Protein AF-A0A249DXI0-F1 (afdb_monomer)

Radius of gyration: 16.69 Å; Cα contacts (8 Å, |Δi|>4): 277; chains: 1; bounding box: 44×36×46 Å

Organism: NCBI:txid672795

Nearest PDB structures (foldseek):
  6yws-assembly1_f  TM=4.175E-01  e=4.173E+00  Neurospora crassa OR74A
  6no4-assembly1_A  TM=2.643E-01  e=2.083E+00  Blastocystis sp. ATCC 50177/Nand II
  3we3-assembly2_B  TM=2.650E-01  e=7.026E+00  Homo sapiens

Foldseek 3Di:
DVVQVVVVVVLCVVVDPDPPLDQDDLPVCVVVVHDAQVSVQSVVQLVQVLVVWHKFKKAQDPSSLGIWIKTDDADPPDDCQQQCPRRPPIWIDGSVLRDTGHSNCVLVVQLVSLVVCCPDPVRDWDWGWDADPVRDID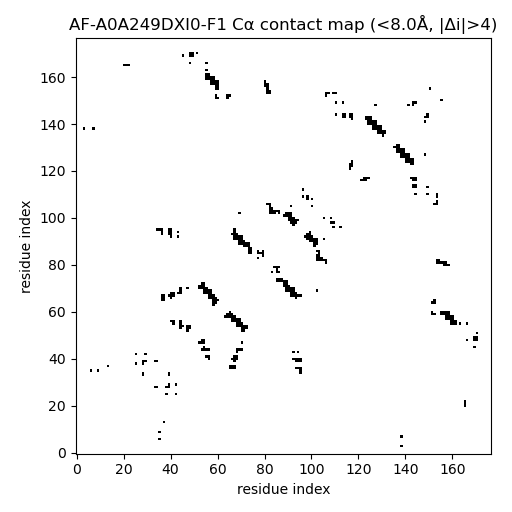TDTHRSNDCVSSCSRNVTGMDTPDDPVSSVVSNPDDPDD

Secondary structure (DSSP, 8-state):
-HHHHHHHHHHHHHH-S---SS----HHHHHHT---HHHHHHHHHHHHHHTT--EEEEEETTTTSEEEEEES---TT---TTT-TT-TT-EEEETTTTEEEEGGGHHHHHHHHHHHHHHSTT---EEEEEE-TTS-EEEEEE-TT-HHHHHHHHHS-EEESS-GGGGTGGG------

Solvent-accessible surface area (backbone atoms only — not comparable to full-atom values): 10136 Å² total; per-residue (Å²): 106,70,72,56,51,52,53,51,52,54,51,49,68,74,64,48,92,75,78,59,100,62,85,82,88,49,64,68,37,60,76,66,75,49,66,54,36,61,53,39,10,47,53,50,18,54,51,39,31,70,70,77,45,53,41,44,40,29,22,23,49,96,83,51,82,46,36,26,15,38,32,49,75,63,50,93,82,51,76,47,44,44,47,24,80,50,32,63,89,24,30,33,42,25,68,67,81,69,47,75,45,50,31,52,49,42,42,62,55,50,51,54,49,24,44,51,40,46,72,38,96,79,60,51,68,39,80,44,80,47,67,47,100,84,72,45,79,44,81,40,85,38,57,41,59,36,61,76,64,40,44,45,58,46,68,22,51,45,45,67,73,63,62,76,70,72,62,52,69,66,61,70,79,82,89,83,127

Sequence (177 aa):
MERQNKACNALDDIRGPNIQGHMVNYSESWEKGVGNCGEMSEIAAQFINKSEGYATQYKVDNKRTHVFTLVGIPPRTAEDHIHFSDYDNCWVVDPWAGIVCEASQYTKRFEEKMNQWSENKKHKMIITVEWTKSNQPYAKWTKPNNSNWLDTVVKGNKVPIYPESYYSESRAKSTWL

pLDDT: mean 78.29, std 20.07, range [29.72, 98.12]

Structure (mmCIF, N/CA/C/O backbone):
data_AF-A0A249DXI0-F1
#
_entry.id   AF-A0A249DXI0-F1
#
loop_
_atom_site.group_PDB
_atom_site.id
_atom_site.type_symbol
_atom_site.label_atom_id
_atom_site.label_alt_id
_atom_site.label_comp_id
_atom_site.label_asym_id
_atom_site.label_entity_id
_atom_site.label_seq_id
_atom_site.pdbx_PDB_ins_code
_atom_site.Cartn_x
_atom_site.Cartn_y
_atom_site.Cartn_z
_atom_site.occupancy
_atom_site.B_iso_or_equiv
_atom_site.auth_seq_id
_atom_site.auth_comp_id
_atom_site.auth_asym_id
_atom_site.auth_atom_id
_atom_site.pdbx_PDB_model_num
ATOM 1 N N . MET A 1 1 ? 0.773 4.714 27.635 1.00 40.34 1 MET A N 1
ATOM 2 C CA . MET A 1 1 ? 1.578 5.939 27.443 1.00 40.34 1 MET A CA 1
ATOM 3 C C . MET A 1 1 ? 2.867 5.674 26.676 1.00 40.34 1 MET A C 1
ATOM 5 O O . MET A 1 1 ? 3.004 6.240 25.609 1.00 40.34 1 MET A O 1
ATOM 9 N N . GLU A 1 2 ? 3.760 4.773 27.102 1.00 33.31 2 GLU A N 1
ATOM 10 C CA . GLU A 1 2 ? 5.056 4.567 26.415 1.00 33.31 2 GLU A CA 1
ATOM 11 C C . GLU A 1 2 ? 4.944 4.143 24.934 1.00 33.31 2 GLU A C 1
ATOM 13 O O . GLU A 1 2 ? 5.567 4.747 24.069 1.00 33.31 2 GLU A O 1
ATOM 18 N N . ARG A 1 3 ? 4.086 3.163 24.612 1.00 30.48 3 ARG A N 1
ATOM 19 C CA . ARG A 1 3 ? 3.840 2.733 23.217 1.00 30.48 3 ARG A CA 1
ATOM 20 C C . ARG A 1 3 ? 3.210 3.825 22.343 1.00 30.48 3 ARG A C 1
ATOM 22 O O . ARG A 1 3 ? 3.461 3.873 21.149 1.00 30.48 3 ARG A O 1
ATOM 29 N N . GLN A 1 4 ? 2.407 4.696 22.950 1.00 35.09 4 GLN A N 1
ATOM 30 C CA . GLN A 1 4 ? 1.738 5.807 22.271 1.00 35.09 4 GLN A CA 1
ATOM 31 C C . GLN A 1 4 ? 2.723 6.949 21.996 1.00 35.09 4 GLN A C 1
ATOM 33 O O . GLN A 1 4 ? 2.742 7.471 20.891 1.00 35.09 4 GLN A O 1
ATOM 38 N N . ASN A 1 5 ? 3.603 7.259 22.951 1.00 38.59 5 ASN A N 1
ATOM 39 C CA . ASN A 1 5 ? 4.667 8.247 22.767 1.00 38.59 5 ASN A CA 1
ATOM 40 C C . ASN A 1 5 ? 5.707 7.774 21.740 1.00 38.59 5 ASN A C 1
ATOM 42 O O . ASN A 1 5 ? 6.122 8.563 20.904 1.00 38.59 5 ASN A O 1
ATOM 46 N N . LYS A 1 6 ? 6.064 6.479 21.727 1.00 39.00 6 LYS A N 1
ATOM 47 C CA . LYS A 1 6 ? 6.922 5.901 20.674 1.00 39.00 6 LYS A CA 1
ATOM 48 C C . LYS A 1 6 ? 6.277 5.992 19.287 1.00 39.00 6 LYS A C 1
ATOM 50 O O . LYS A 1 6 ? 6.958 6.336 18.330 1.00 39.00 6 LYS A O 1
ATOM 55 N N . ALA A 1 7 ? 4.968 5.748 19.184 1.00 32.78 7 ALA A N 1
ATOM 56 C CA . ALA A 1 7 ? 4.238 5.908 17.928 1.00 32.78 7 ALA A CA 1
ATOM 57 C C . ALA A 1 7 ? 4.192 7.373 17.452 1.00 32.78 7 ALA A C 1
ATOM 59 O O . ALA A 1 7 ? 4.373 7.620 16.266 1.00 32.78 7 ALA A O 1
ATOM 60 N N . CYS A 1 8 ? 4.001 8.341 18.357 1.00 37.84 8 CYS A N 1
ATOM 61 C CA . CYS A 1 8 ? 4.042 9.768 18.018 1.00 37.84 8 CYS A CA 1
ATOM 62 C C . CYS A 1 8 ? 5.445 10.232 17.595 1.00 37.84 8 CYS A C 1
ATOM 64 O O . CYS A 1 8 ? 5.569 10.895 16.574 1.00 37.84 8 CYS A O 1
ATOM 66 N N . ASN A 1 9 ? 6.497 9.822 18.309 1.00 38.00 9 ASN A N 1
ATOM 67 C CA . ASN A 1 9 ? 7.870 10.210 17.973 1.00 38.00 9 ASN A CA 1
ATOM 68 C C . ASN A 1 9 ? 8.311 9.637 16.615 1.00 38.00 9 ASN A C 1
ATOM 70 O O . ASN A 1 9 ? 8.880 10.357 15.804 1.00 38.00 9 ASN A O 1
ATOM 74 N N . ALA A 1 10 ? 7.962 8.378 16.317 1.00 38.69 10 ALA A N 1
ATOM 75 C CA . ALA A 1 10 ? 8.220 7.789 15.001 1.00 38.69 10 ALA A CA 1
ATOM 76 C C . ALA A 1 10 ? 7.463 8.521 13.873 1.00 38.69 10 ALA A C 1
ATOM 78 O O . ALA A 1 10 ? 7.965 8.635 12.757 1.00 38.69 10 ALA A O 1
ATOM 79 N N . LEU A 1 11 ? 6.259 9.042 14.147 1.00 38.09 11 LEU A N 1
ATOM 80 C CA . LEU A 1 11 ? 5.507 9.862 13.191 1.00 38.09 11 LEU A CA 1
ATOM 81 C C . LEU A 1 11 ? 6.167 11.224 12.945 1.00 38.09 11 LEU A C 1
ATOM 83 O O . LEU A 1 11 ? 6.126 11.697 11.810 1.00 38.09 11 LEU A O 1
ATOM 87 N N . ASP A 1 12 ? 6.767 11.836 13.964 1.00 40.97 12 ASP A N 1
ATOM 88 C CA . ASP A 1 12 ? 7.483 13.108 13.837 1.00 40.97 12 ASP A CA 1
ATOM 89 C C . ASP A 1 12 ? 8.810 12.938 13.075 1.00 40.97 12 ASP A C 1
ATOM 91 O O . ASP A 1 12 ? 9.098 13.738 12.183 1.00 40.97 12 ASP A O 1
ATOM 95 N N . ASP A 1 13 ? 9.542 11.841 13.300 1.00 40.28 13 ASP A N 1
ATOM 96 C CA . ASP A 1 13 ? 10.758 11.500 12.541 1.00 40.28 13 ASP A CA 1
ATOM 97 C C . ASP A 1 13 ? 10.459 11.228 11.054 1.00 40.28 13 ASP A C 1
ATOM 99 O O . ASP A 1 13 ? 11.193 11.666 10.169 1.00 40.28 13 ASP A O 1
ATOM 103 N N . ILE A 1 14 ? 9.328 10.578 10.746 1.00 42.91 14 ILE A N 1
ATOM 104 C CA . ILE A 1 14 ? 8.867 10.343 9.363 1.00 42.91 14 ILE A CA 1
ATOM 105 C C . ILE A 1 14 ? 8.369 11.642 8.695 1.00 42.91 14 ILE A C 1
ATOM 107 O O . ILE A 1 14 ? 8.364 11.740 7.464 1.00 42.91 14 ILE A O 1
ATOM 111 N N . ARG A 1 15 ? 7.922 12.637 9.469 1.00 42.78 15 ARG A N 1
ATOM 112 C CA . ARG A 1 15 ? 7.365 13.914 8.974 1.00 42.78 15 ARG A CA 1
ATOM 113 C C . ARG A 1 15 ? 8.368 15.068 8.965 1.00 42.78 15 ARG A C 1
ATOM 115 O O . ARG A 1 15 ? 8.027 16.141 8.466 1.00 42.78 15 ARG A O 1
ATOM 122 N N . GLY A 1 16 ? 9.575 14.862 9.487 1.00 39.78 16 GLY A N 1
ATOM 123 C CA . GLY A 1 16 ? 10.617 15.879 9.556 1.00 39.78 16 GLY A CA 1
ATOM 124 C C . GLY A 1 16 ? 11.013 16.431 8.172 1.00 39.78 16 GLY A C 1
ATOM 125 O O . GLY A 1 16 ? 11.095 15.676 7.202 1.00 39.78 16 GLY A O 1
ATOM 126 N N . PRO A 1 17 ? 11.296 17.743 8.053 1.00 35.16 17 PRO A N 1
ATOM 127 C CA . PRO A 1 17 ? 11.612 18.404 6.780 1.00 35.16 17 PRO A CA 1
ATOM 128 C C . PRO A 1 17 ? 12.996 18.054 6.203 1.00 35.16 17 PRO A C 1
ATOM 130 O O . PRO A 1 17 ? 13.316 18.482 5.098 1.00 35.16 17 PRO A O 1
ATOM 133 N N . ASN A 1 18 ? 13.815 17.276 6.917 1.00 39.41 18 ASN A N 1
ATOM 134 C CA . ASN A 1 18 ? 15.168 16.908 6.501 1.00 39.41 18 ASN A CA 1
ATOM 135 C C . ASN A 1 18 ? 15.231 15.457 6.024 1.00 39.41 18 ASN A C 1
ATOM 137 O O . ASN A 1 18 ? 15.805 14.592 6.678 1.00 39.41 18 ASN A O 1
ATOM 141 N N . ILE A 1 19 ? 14.705 15.208 4.828 1.00 44.50 19 ILE A N 1
ATOM 142 C CA . ILE A 1 19 ? 15.174 14.080 4.021 1.00 44.50 19 ILE A CA 1
ATOM 143 C C . ILE A 1 19 ? 16.453 14.563 3.320 1.00 44.50 19 ILE A C 1
ATOM 145 O O . ILE A 1 19 ? 16.449 14.893 2.137 1.00 44.50 19 ILE A O 1
ATOM 149 N N . GLN A 1 20 ? 17.552 14.688 4.069 1.00 37.72 20 GLN A N 1
ATOM 150 C CA . GLN A 1 20 ? 18.873 14.653 3.435 1.00 37.72 20 GLN A CA 1
ATOM 151 C C . GLN A 1 20 ? 19.019 13.265 2.808 1.00 37.72 20 GLN A C 1
ATOM 153 O O . GLN A 1 20 ? 18.547 12.303 3.405 1.00 37.72 20 GLN A O 1
ATOM 158 N N . GLY A 1 21 ? 19.579 13.183 1.596 1.00 45.31 21 GLY A N 1
ATOM 159 C CA . GLY A 1 21 ? 19.597 12.011 0.704 1.00 45.31 21 GLY A CA 1
ATOM 160 C C . GLY A 1 21 ? 20.338 10.774 1.224 1.00 45.31 21 GLY A C 1
ATOM 161 O O . GLY A 1 21 ? 21.180 10.221 0.535 1.00 45.31 21 GLY A O 1
ATOM 162 N N . HIS A 1 22 ? 20.024 10.335 2.434 1.00 52.41 22 HIS A N 1
ATOM 163 C CA . HIS A 1 22 ? 20.528 9.149 3.088 1.00 52.41 22 HIS A CA 1
ATOM 164 C C . HIS A 1 22 ? 19.343 8.242 3.441 1.00 52.41 22 HIS A C 1
ATOM 166 O O . HIS A 1 22 ? 18.255 8.712 3.798 1.00 52.41 22 HIS A O 1
ATOM 172 N N . MET A 1 23 ? 19.551 6.929 3.316 1.00 60.81 23 MET A N 1
ATOM 173 C CA . MET A 1 23 ? 18.578 5.922 3.746 1.00 60.81 23 MET A CA 1
ATOM 174 C C . MET A 1 23 ? 18.269 6.097 5.234 1.00 60.81 23 MET A C 1
ATOM 176 O O . MET A 1 23 ? 19.188 6.179 6.053 1.00 60.81 23 MET A O 1
ATOM 180 N N . VAL A 1 24 ? 16.983 6.152 5.590 1.00 67.38 24 VAL A N 1
ATOM 181 C CA . VAL A 1 24 ? 16.578 6.210 7.000 1.00 67.38 24 VAL A CA 1
ATOM 182 C C . VAL A 1 24 ? 16.973 4.893 7.675 1.00 67.38 24 VAL A C 1
ATOM 184 O O . VAL A 1 24 ? 16.746 3.806 7.138 1.00 67.38 24 VAL A O 1
ATOM 187 N N . ASN A 1 25 ? 17.607 4.987 8.844 1.00 68.62 25 ASN A N 1
ATOM 188 C CA . ASN A 1 25 ? 18.085 3.827 9.588 1.00 68.62 25 ASN A CA 1
ATOM 189 C C . ASN A 1 25 ? 16.946 3.214 10.419 1.00 68.62 25 ASN A C 1
ATOM 191 O O . ASN A 1 25 ? 16.515 3.803 11.407 1.00 68.62 25 ASN A O 1
ATOM 195 N N . TYR A 1 26 ? 16.508 2.011 10.037 1.00 69.25 26 TYR A N 1
ATOM 196 C CA . TYR A 1 26 ? 15.474 1.234 10.732 1.00 69.25 26 TYR A CA 1
ATOM 197 C C . TYR A 1 26 ? 16.008 -0.068 11.358 1.00 69.25 26 TYR A C 1
ATOM 199 O O . TYR A 1 26 ? 15.248 -1.0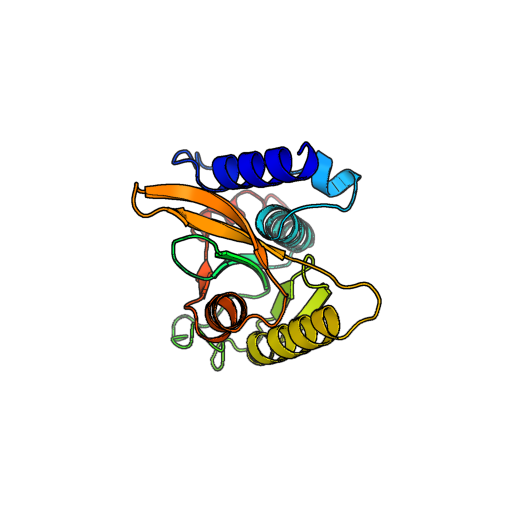21 11.538 1.00 69.25 26 TYR A O 1
ATOM 207 N N . SER A 1 27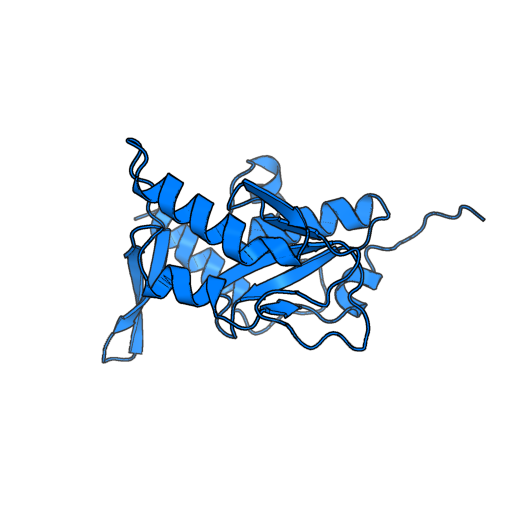 ? 17.303 -0.139 11.692 1.00 67.25 27 SER A N 1
ATOM 208 C CA . SER A 1 27 ? 17.948 -1.367 12.190 1.00 67.25 27 SER A CA 1
ATOM 209 C C . SER A 1 27 ? 17.259 -1.968 13.418 1.00 67.25 27 SER A C 1
ATOM 211 O O . SER A 1 27 ? 17.095 -3.180 13.487 1.00 67.25 27 SER A O 1
ATOM 213 N N . GLU A 1 28 ? 16.774 -1.148 14.354 1.00 66.88 28 GLU A N 1
ATOM 214 C CA . GLU A 1 28 ? 16.067 -1.651 15.540 1.00 66.88 28 GLU A CA 1
ATOM 215 C C . GLU A 1 28 ? 14.725 -2.317 15.179 1.00 66.88 28 GLU A C 1
ATOM 217 O O . GLU A 1 28 ? 14.416 -3.411 15.660 1.00 66.88 28 GLU A O 1
ATOM 222 N N . SER A 1 29 ? 13.933 -1.676 14.315 1.00 71.31 29 SER A N 1
ATOM 223 C CA . SER A 1 29 ? 12.649 -2.203 13.834 1.00 71.31 29 SER A CA 1
ATOM 224 C C . SER A 1 29 ? 12.845 -3.479 13.013 1.00 71.31 29 SER A C 1
ATOM 226 O O . SER A 1 29 ? 12.079 -4.437 13.149 1.00 71.31 29 SER A O 1
ATOM 228 N N . TRP A 1 30 ? 13.921 -3.525 12.221 1.00 62.78 30 TRP A N 1
ATOM 229 C CA . TRP A 1 30 ? 14.364 -4.708 11.486 1.00 62.78 30 TRP A CA 1
ATOM 230 C C . TRP A 1 30 ? 14.705 -5.868 12.428 1.00 62.78 30 TRP A C 1
ATOM 232 O O . TRP A 1 30 ? 14.129 -6.947 12.306 1.00 62.78 30 TRP A O 1
ATOM 242 N N . GLU A 1 31 ? 15.594 -5.647 13.399 1.00 63.41 31 GLU A N 1
ATOM 243 C CA . GLU A 1 31 ? 16.044 -6.674 14.348 1.00 63.41 31 GLU A CA 1
ATOM 244 C C . GLU A 1 31 ? 14.893 -7.257 15.172 1.00 63.41 31 GLU A C 1
ATOM 246 O O . GLU A 1 31 ? 14.879 -8.448 15.482 1.00 63.41 31 GLU A O 1
ATOM 251 N N . LYS A 1 32 ? 13.909 -6.425 15.524 1.00 65.44 32 LYS A N 1
ATOM 252 C CA . LYS A 1 32 ? 12.783 -6.822 16.376 1.00 65.44 32 LYS A CA 1
ATOM 253 C C . LYS A 1 32 ? 11.562 -7.310 15.597 1.00 65.44 32 LYS A C 1
ATOM 255 O O . LYS A 1 32 ? 10.623 -7.806 16.220 1.00 65.44 32 LYS A O 1
ATOM 260 N N . GLY A 1 33 ? 11.539 -7.153 14.273 1.00 60.09 33 GLY A N 1
ATOM 261 C CA . GLY A 1 33 ? 10.388 -7.496 13.433 1.00 60.09 33 GLY A CA 1
ATOM 262 C C . GLY A 1 33 ? 9.114 -6.716 13.785 1.00 60.09 33 GLY A C 1
ATOM 263 O O . GLY A 1 33 ? 8.008 -7.228 13.612 1.00 60.09 33 GLY A O 1
ATOM 264 N N . VAL A 1 34 ? 9.252 -5.501 14.322 1.00 64.31 34 VAL A N 1
ATOM 265 C CA . VAL A 1 34 ? 8.133 -4.629 14.712 1.00 64.31 34 VAL A CA 1
ATOM 266 C C . VAL A 1 34 ? 8.367 -3.224 14.185 1.00 64.31 34 VAL A C 1
ATOM 268 O O . VAL A 1 34 ? 9.486 -2.731 14.224 1.00 64.31 34 VAL A O 1
ATOM 271 N N . GLY A 1 35 ? 7.307 -2.565 13.729 1.00 71.12 35 GLY A N 1
ATOM 272 C CA . GLY A 1 35 ? 7.380 -1.180 13.285 1.00 71.12 35 GLY A CA 1
ATOM 273 C C . GLY A 1 35 ? 6.030 -0.646 12.823 1.00 71.12 35 GLY A C 1
ATOM 274 O O . GLY A 1 35 ? 5.060 -1.392 12.660 1.00 71.12 35 GLY A O 1
ATOM 275 N N . ASN A 1 36 ? 5.966 0.662 12.621 1.00 84.06 36 ASN A N 1
ATOM 276 C CA . ASN A 1 36 ? 4.863 1.321 11.933 1.00 84.06 36 ASN A CA 1
ATOM 277 C C . ASN A 1 36 ? 4.953 1.083 10.416 1.00 84.06 36 ASN A C 1
ATOM 279 O O . ASN A 1 36 ? 5.980 0.648 9.894 1.00 84.06 36 ASN A O 1
ATOM 283 N N . CYS A 1 37 ? 3.878 1.402 9.692 1.00 87.94 37 CYS A N 1
ATOM 284 C CA . CYS A 1 37 ? 3.785 1.187 8.245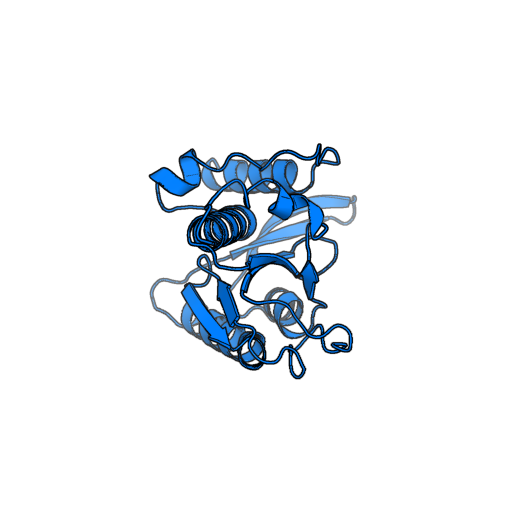 1.00 87.94 37 CYS A CA 1
ATOM 285 C C . CYS A 1 37 ? 4.945 1.818 7.452 1.00 87.94 37 CYS A C 1
ATOM 287 O O . CYS A 1 37 ? 5.479 1.180 6.548 1.00 87.94 37 CYS A O 1
ATOM 289 N N . GLY A 1 38 ? 5.404 3.017 7.833 1.00 86.31 38 GLY A N 1
ATOM 290 C CA . GLY A 1 38 ? 6.569 3.663 7.216 1.00 86.31 38 GLY A CA 1
ATOM 291 C C . GLY A 1 38 ? 7.869 2.874 7.402 1.00 86.31 38 GLY A C 1
ATOM 292 O O . GLY A 1 38 ? 8.583 2.616 6.443 1.00 86.31 38 GLY A O 1
ATOM 293 N N . GLU A 1 39 ? 8.154 2.412 8.615 1.00 84.38 39 GLU A N 1
ATOM 294 C CA . GLU A 1 39 ? 9.399 1.691 8.911 1.00 84.38 39 GLU A CA 1
ATOM 295 C C . GLU A 1 39 ? 9.428 0.341 8.187 1.00 84.38 39 GLU A C 1
ATOM 297 O O . GLU A 1 39 ? 10.395 0.003 7.509 1.00 84.38 39 GLU A O 1
ATOM 302 N N . MET A 1 40 ? 8.326 -0.411 8.275 1.00 86.25 40 MET A N 1
ATOM 303 C CA . MET A 1 40 ? 8.226 -1.744 7.682 1.00 86.25 40 MET A CA 1
ATOM 304 C C . MET A 1 40 ? 8.253 -1.716 6.149 1.00 86.25 40 MET A C 1
ATOM 306 O O . MET A 1 40 ? 8.798 -2.628 5.530 1.00 86.25 40 MET A O 1
ATOM 310 N N . SER A 1 41 ? 7.684 -0.683 5.527 1.00 90.19 41 SER A N 1
ATOM 311 C CA . SER A 1 41 ? 7.704 -0.537 4.068 1.00 90.19 41 SER A CA 1
ATOM 312 C C . SER A 1 41 ? 9.066 -0.091 3.532 1.00 90.19 41 SER A C 1
ATOM 314 O O . SER A 1 41 ? 9.496 -0.578 2.487 1.00 90.19 41 SER A O 1
ATOM 316 N N . GLU A 1 42 ? 9.794 0.772 4.242 1.00 87.31 42 GLU A N 1
ATOM 317 C CA . GLU A 1 42 ? 11.157 1.121 3.825 1.00 87.31 42 GLU A CA 1
ATOM 318 C C . GLU A 1 42 ? 12.093 -0.083 3.979 1.00 87.31 42 GLU A C 1
ATOM 320 O O . GLU A 1 42 ? 12.849 -0.408 3.066 1.00 87.31 42 GLU A O 1
ATOM 325 N N . ILE A 1 43 ? 11.968 -0.816 5.088 1.00 82.62 43 ILE A N 1
ATOM 326 C CA . ILE A 1 43 ? 12.646 -2.097 5.309 1.00 82.62 43 ILE A CA 1
ATOM 327 C C . ILE A 1 43 ? 12.415 -3.063 4.132 1.00 82.62 43 ILE A C 1
ATOM 329 O O . ILE A 1 43 ? 13.371 -3.631 3.597 1.00 82.62 43 ILE A O 1
ATOM 333 N N . ALA A 1 44 ? 11.162 -3.236 3.703 1.00 84.25 44 ALA A N 1
ATOM 334 C CA . ALA A 1 44 ? 10.832 -4.114 2.584 1.00 84.25 44 ALA A CA 1
ATOM 335 C C . ALA A 1 44 ? 11.421 -3.610 1.257 1.00 84.25 44 ALA A C 1
ATOM 337 O O . ALA A 1 44 ? 11.988 -4.405 0.508 1.00 84.25 44 ALA A O 1
ATOM 338 N N . ALA A 1 45 ? 11.353 -2.302 0.985 1.00 86.81 45 ALA A N 1
ATOM 339 C CA . ALA A 1 45 ? 11.944 -1.712 -0.215 1.00 86.81 45 ALA A CA 1
ATOM 340 C C . ALA A 1 45 ? 13.463 -1.938 -0.263 1.00 86.81 45 ALA A C 1
ATOM 342 O O . ALA A 1 45 ? 13.994 -2.399 -1.273 1.00 86.81 45 ALA A O 1
ATOM 343 N N . GLN A 1 46 ? 14.166 -1.687 0.844 1.00 81.31 46 GLN A N 1
ATOM 344 C CA . GLN A 1 46 ? 15.610 -1.902 0.939 1.00 81.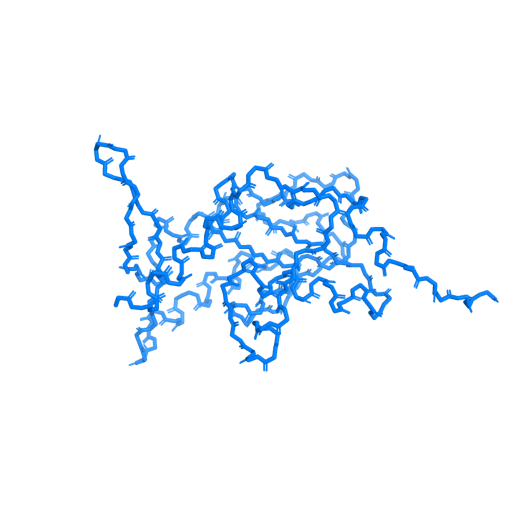31 46 GLN A CA 1
ATOM 345 C C . GLN A 1 46 ? 15.991 -3.369 0.743 1.00 81.31 46 GLN A C 1
ATOM 347 O O . GLN A 1 46 ? 16.976 -3.648 0.063 1.00 81.31 46 GLN A O 1
ATOM 352 N N . PHE A 1 47 ? 15.232 -4.308 1.315 1.00 79.12 47 PHE A N 1
ATOM 353 C CA . PHE A 1 47 ? 15.513 -5.733 1.154 1.00 79.12 47 PHE A CA 1
ATOM 354 C C . PHE A 1 47 ? 15.369 -6.180 -0.303 1.00 79.12 47 PHE A C 1
ATOM 356 O O . PHE A 1 47 ? 16.278 -6.802 -0.842 1.00 79.12 47 PHE A O 1
ATOM 363 N N . ILE A 1 48 ? 14.273 -5.797 -0.961 1.00 81.00 48 ILE A N 1
ATOM 364 C CA . ILE A 1 48 ? 14.016 -6.160 -2.360 1.00 81.00 48 ILE A CA 1
ATOM 365 C C . ILE A 1 48 ? 15.076 -5.557 -3.287 1.00 81.00 48 ILE A C 1
ATOM 367 O O . ILE A 1 48 ? 15.604 -6.263 -4.142 1.00 81.00 48 ILE A O 1
ATOM 371 N N . ASN A 1 49 ? 15.447 -4.291 -3.075 1.00 80.31 49 ASN A N 1
ATOM 372 C CA . ASN A 1 49 ? 16.497 -3.634 -3.857 1.00 80.31 49 ASN A CA 1
ATOM 373 C C . ASN A 1 49 ? 17.881 -4.277 -3.631 1.00 80.31 49 ASN A C 1
ATOM 375 O O . ASN A 1 49 ? 18.646 -4.433 -4.579 1.00 80.31 49 ASN A O 1
ATOM 379 N N . LYS A 1 50 ? 18.202 -4.716 -2.402 1.00 77.44 50 LYS A N 1
ATOM 380 C CA . LYS A 1 50 ? 19.428 -5.489 -2.107 1.00 77.44 50 LYS A CA 1
ATOM 381 C C . LYS A 1 50 ? 19.442 -6.868 -2.771 1.00 77.44 50 LYS A C 1
ATOM 383 O O . LYS A 1 50 ? 20.514 -7.428 -2.965 1.00 77.44 50 LYS A O 1
ATOM 388 N N . SER A 1 51 ? 18.274 -7.418 -3.095 1.00 75.06 51 SER A N 1
ATOM 389 C CA . SER A 1 51 ? 18.109 -8.675 -3.833 1.00 75.06 51 SER A CA 1
ATOM 390 C C . SER A 1 51 ? 17.977 -8.473 -5.349 1.00 75.06 51 SER A C 1
ATOM 392 O O . SER A 1 51 ? 17.407 -9.327 -6.018 1.00 75.06 51 SER A O 1
ATOM 394 N N . GLU A 1 52 ? 18.468 -7.349 -5.884 1.00 78.00 52 GLU A N 1
ATOM 395 C CA . GLU A 1 52 ? 18.442 -7.005 -7.320 1.00 78.00 52 GLU A CA 1
ATOM 396 C C . GLU A 1 52 ? 17.033 -6.804 -7.916 1.00 78.00 52 GLU A C 1
ATOM 398 O O . GLU 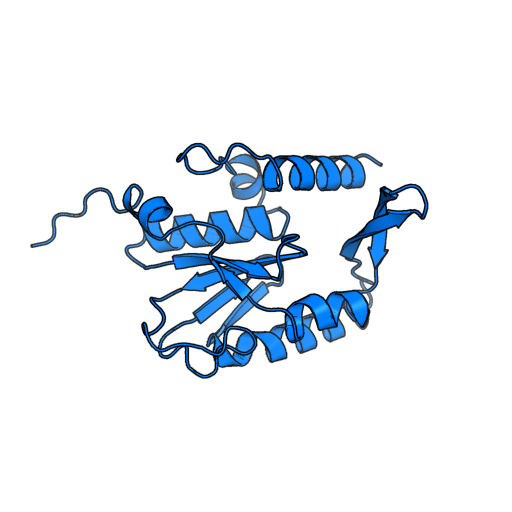A 1 52 ? 16.871 -6.668 -9.128 1.00 78.00 52 GLU A O 1
ATOM 403 N N . GLY A 1 53 ? 15.998 -6.726 -7.074 1.00 78.50 53 GLY A N 1
ATOM 404 C CA . GLY A 1 53 ? 14.671 -6.273 -7.479 1.00 78.50 53 GLY A CA 1
ATOM 405 C C . GLY A 1 53 ? 14.591 -4.749 -7.609 1.00 78.50 53 GLY A C 1
ATOM 406 O O . GLY A 1 53 ? 15.529 -4.022 -7.290 1.00 78.50 53 GLY A O 1
ATOM 407 N N . TYR A 1 54 ? 13.427 -4.256 -8.035 1.00 84.94 54 TYR A N 1
ATOM 408 C CA . TYR A 1 54 ? 13.100 -2.831 -7.986 1.00 84.94 54 TYR A CA 1
ATOM 409 C C . TYR A 1 54 ? 11.907 -2.618 -7.063 1.00 84.94 54 TYR A C 1
ATOM 411 O O . TYR A 1 54 ? 10.829 -3.159 -7.313 1.00 84.94 54 TYR A O 1
ATOM 419 N N . ALA A 1 55 ? 12.088 -1.821 -6.015 1.00 87.69 55 ALA A N 1
ATOM 420 C CA . ALA A 1 55 ? 11.029 -1.471 -5.085 1.00 87.69 55 ALA A CA 1
ATOM 421 C C . ALA A 1 55 ? 11.144 -0.027 -4.591 1.00 87.69 55 ALA A C 1
ATOM 423 O O . ALA A 1 55 ? 12.239 0.497 -4.381 1.00 87.69 55 ALA A O 1
ATOM 424 N N . THR A 1 56 ? 9.995 0.604 -4.364 1.00 91.25 56 THR A N 1
ATOM 425 C CA . THR A 1 56 ? 9.887 1.986 -3.884 1.00 91.25 56 THR A CA 1
ATOM 426 C C . THR A 1 56 ? 8.782 2.109 -2.843 1.00 91.25 56 THR A C 1
ATOM 428 O O . THR A 1 56 ? 7.772 1.404 -2.884 1.00 91.25 56 THR A O 1
ATOM 431 N N . GLN A 1 57 ? 8.967 3.010 -1.884 1.00 92.75 57 GLN A N 1
ATOM 432 C CA . GLN A 1 57 ? 7.964 3.273 -0.862 1.00 92.75 57 GLN A CA 1
ATOM 433 C C . GLN A 1 57 ? 6.872 4.217 -1.389 1.00 92.75 57 GLN A C 1
ATOM 435 O O . GLN A 1 57 ? 7.170 5.264 -1.967 1.00 92.75 57 GLN A O 1
ATOM 440 N N . TYR A 1 58 ? 5.607 3.870 -1.154 1.00 94.44 58 TYR A N 1
ATOM 441 C CA . TYR A 1 58 ? 4.430 4.650 -1.536 1.00 94.44 58 TYR A CA 1
ATOM 442 C C . TYR A 1 58 ? 3.684 5.142 -0.298 1.00 94.44 58 TYR A C 1
ATOM 444 O O . TYR A 1 58 ? 3.372 4.357 0.599 1.00 94.44 58 TYR A O 1
ATOM 452 N N . LYS A 1 59 ? 3.345 6.435 -0.270 1.00 93.50 59 LYS A N 1
ATOM 453 C CA . LYS A 1 59 ? 2.445 7.026 0.729 1.00 93.50 59 LYS A CA 1
ATOM 454 C C . LYS A 1 59 ? 1.034 7.113 0.182 1.00 93.50 59 LYS A C 1
ATOM 456 O O . LYS A 1 59 ? 0.826 7.519 -0.959 1.00 93.50 59 LYS A O 1
ATOM 461 N N . VAL A 1 60 ? 0.076 6.827 1.047 1.00 92.00 60 VAL A N 1
ATOM 462 C CA . VAL A 1 60 ? -1.299 7.295 0.915 1.00 92.00 60 VAL A CA 1
ATOM 463 C C . VAL A 1 60 ? -1.337 8.739 1.392 1.00 92.00 60 VAL A C 1
ATOM 465 O O . VAL A 1 60 ? -0.912 9.000 2.516 1.00 92.00 60 VAL A O 1
ATOM 468 N N . ASP A 1 61 ? -1.876 9.628 0.556 1.00 83.69 61 ASP A N 1
ATOM 469 C CA . ASP A 1 61 ? -2.066 11.058 0.813 1.00 83.69 61 ASP A CA 1
ATOM 470 C C . ASP A 1 61 ? -0.788 11.859 1.163 1.00 83.69 61 ASP A C 1
ATOM 472 O O . ASP A 1 61 ? 0.333 11.354 1.245 1.00 83.69 61 ASP A O 1
ATOM 476 N N . ASN A 1 62 ? -0.941 13.174 1.338 1.00 74.56 62 ASN A N 1
ATOM 477 C CA . ASN A 1 62 ? 0.179 14.058 1.678 1.00 74.56 62 ASN A CA 1
ATOM 478 C C . ASN A 1 62 ? 0.610 13.978 3.154 1.00 74.56 62 ASN A C 1
ATOM 480 O O . ASN A 1 62 ? 1.707 14.422 3.488 1.00 74.56 62 ASN A O 1
ATOM 484 N N . LYS A 1 63 ? -0.226 13.417 4.032 1.00 71.94 63 LYS A N 1
ATOM 485 C CA . LYS A 1 63 ? 0.002 13.257 5.476 1.00 71.94 63 LYS A CA 1
ATOM 486 C C . LYS A 1 63 ? 0.674 11.925 5.831 1.00 71.94 63 LYS A C 1
ATOM 488 O O . LYS A 1 63 ? 1.009 11.736 7.008 1.00 71.94 63 LYS A O 1
ATOM 493 N N . ARG A 1 64 ? 0.889 11.048 4.836 1.00 78.81 64 ARG A N 1
ATOM 494 C CA . ARG A 1 64 ? 1.453 9.696 4.976 1.00 78.81 64 ARG A CA 1
ATOM 495 C C . ARG A 1 64 ? 0.619 8.846 5.930 1.00 78.81 64 ARG A C 1
ATOM 497 O O . ARG A 1 64 ? 1.159 8.204 6.826 1.00 78.81 64 ARG A O 1
ATOM 504 N N . THR A 1 65 ? -0.703 8.896 5.774 1.00 84.19 65 THR A N 1
ATOM 505 C CA . THR A 1 65 ? -1.634 8.195 6.672 1.00 84.19 65 THR A CA 1
ATOM 506 C C . THR A 1 65 ? -1.383 6.685 6.688 1.00 84.19 65 THR A C 1
ATOM 508 O O . THR A 1 65 ? -1.444 6.060 7.743 1.00 84.19 65 THR A O 1
ATOM 511 N N . HIS A 1 66 ? -1.031 6.112 5.538 1.00 93.19 66 HIS A N 1
ATOM 512 C CA . HIS A 1 66 ? -0.529 4.745 5.427 1.00 93.19 66 HIS A CA 1
ATOM 513 C C . HIS A 1 66 ? 0.606 4.687 4.408 1.00 93.19 66 HIS A C 1
ATOM 515 O O . HIS A 1 66 ? 0.667 5.514 3.494 1.00 93.19 66 HIS A O 1
ATOM 521 N N . VAL A 1 67 ? 1.511 3.728 4.575 1.00 93.69 67 VAL A N 1
ATOM 522 C CA . VAL A 1 67 ? 2.705 3.581 3.743 1.00 93.69 67 VAL A CA 1
ATOM 523 C C . VAL A 1 67 ? 2.959 2.102 3.471 1.00 93.69 67 VAL A C 1
ATOM 525 O O . VAL A 1 67 ? 2.860 1.278 4.376 1.00 93.69 67 VAL A O 1
ATOM 528 N N . PHE A 1 68 ? 3.280 1.766 2.227 1.00 95.12 68 PHE A N 1
ATOM 529 C CA . PHE A 1 68 ? 3.567 0.402 1.777 1.00 95.12 68 PHE A CA 1
ATOM 530 C C . PHE A 1 68 ? 4.656 0.422 0.698 1.00 95.12 68 PHE A C 1
ATOM 532 O O . PHE A 1 68 ? 5.109 1.488 0.276 1.00 95.12 68 PHE A O 1
ATOM 539 N N . THR A 1 69 ? 5.093 -0.751 0.255 1.00 94.69 69 THR A N 1
ATOM 540 C CA . THR A 1 69 ? 6.115 -0.899 -0.785 1.00 94.69 69 THR A CA 1
ATOM 541 C C . THR A 1 69 ? 5.466 -1.315 -2.095 1.00 94.69 69 THR A C 1
ATOM 543 O O . THR A 1 69 ? 4.715 -2.289 -2.131 1.00 94.69 69 THR A O 1
ATOM 546 N N . LEU A 1 70 ? 5.779 -0.610 -3.178 1.00 95.94 70 LEU A N 1
ATOM 547 C CA . LEU A 1 70 ? 5.496 -1.058 -4.535 1.00 95.94 70 LEU A CA 1
ATOM 548 C C . LEU A 1 70 ? 6.754 -1.703 -5.123 1.00 95.94 70 LEU A C 1
ATOM 550 O O . LEU A 1 70 ? 7.841 -1.136 -5.035 1.00 95.94 70 LEU A O 1
ATOM 554 N N . VAL A 1 71 ? 6.595 -2.871 -5.730 1.00 93.50 71 VAL A N 1
ATOM 555 C CA . VAL A 1 71 ? 7.625 -3.642 -6.428 1.00 93.50 71 VAL A CA 1
ATOM 556 C C . VAL A 1 71 ? 7.342 -3.589 -7.924 1.00 93.50 71 VAL A C 1
ATOM 558 O O . VAL A 1 71 ? 6.198 -3.773 -8.337 1.00 93.50 71 VAL A O 1
ATOM 561 N N . GLY A 1 72 ? 8.381 -3.373 -8.727 1.00 88.88 72 GLY A N 1
ATOM 562 C CA . GLY A 1 72 ? 8.278 -3.130 -10.165 1.00 88.88 72 GLY A CA 1
ATOM 563 C C . GLY A 1 72 ? 8.276 -1.642 -10.521 1.00 88.88 72 GLY A C 1
ATOM 564 O O . GLY A 1 72 ? 8.155 -0.772 -9.656 1.00 88.88 72 GLY A O 1
ATOM 565 N N . ILE A 1 73 ? 8.458 -1.358 -11.812 1.00 89.44 73 ILE A N 1
ATOM 566 C CA . ILE A 1 73 ? 8.468 -0.001 -12.365 1.00 89.44 73 ILE A CA 1
ATOM 567 C C . ILE A 1 73 ? 7.136 0.213 -13.094 1.00 89.44 73 ILE A C 1
ATOM 569 O O . ILE A 1 73 ? 6.926 -0.428 -14.126 1.00 89.44 73 ILE A O 1
ATOM 573 N N . PRO A 1 74 ? 6.252 1.099 -12.601 1.00 90.56 74 PRO A N 1
ATOM 574 C CA . PRO A 1 74 ? 5.010 1.420 -13.295 1.00 90.56 74 PRO A CA 1
ATOM 575 C C . PRO A 1 74 ? 5.273 1.968 -14.703 1.00 90.56 74 PRO A C 1
ATOM 577 O O . PRO A 1 74 ? 6.259 2.692 -14.903 1.00 90.56 74 PRO A O 1
ATOM 580 N N . PRO A 1 75 ? 4.390 1.694 -15.678 1.00 90.38 75 PRO A N 1
ATOM 581 C CA . PRO A 1 75 ? 4.439 2.361 -16.971 1.00 90.38 75 PRO A CA 1
ATOM 582 C C . PRO A 1 75 ? 4.442 3.886 -16.809 1.00 90.38 75 PRO A C 1
ATOM 584 O O . PRO A 1 75 ? 3.741 4.438 -15.965 1.00 90.38 75 PRO A O 1
ATOM 587 N N . ARG A 1 76 ? 5.184 4.601 -17.665 1.00 89.50 76 ARG A N 1
ATOM 588 C CA . ARG A 1 76 ? 5.200 6.082 -17.649 1.00 89.50 76 ARG A CA 1
ATOM 589 C C . ARG A 1 76 ? 3.831 6.710 -17.930 1.00 89.50 76 ARG A C 1
ATOM 591 O O . ARG A 1 76 ? 3.648 7.890 -17.664 1.00 89.50 76 ARG A O 1
ATOM 598 N N . THR A 1 77 ? 2.925 5.934 -18.513 1.00 93.19 77 THR A N 1
ATOM 599 C CA . THR A 1 77 ? 1.550 6.310 -18.850 1.00 93.19 77 THR A CA 1
ATOM 600 C C . THR A 1 77 ? 0.548 5.957 -17.753 1.00 93.19 77 THR A C 1
ATOM 602 O O . THR A 1 77 ? -0.641 6.109 -17.992 1.00 93.19 77 THR A O 1
ATOM 605 N N . ALA A 1 78 ? 0.991 5.431 -16.606 1.00 94.56 78 ALA A N 1
ATOM 606 C CA . ALA A 1 78 ? 0.090 5.073 -15.521 1.00 94.56 78 ALA A CA 1
ATOM 607 C C . ALA A 1 78 ? -0.481 6.332 -14.844 1.00 94.56 78 ALA A C 1
ATOM 609 O O . ALA A 1 78 ? 0.270 7.217 -14.428 1.00 94.56 78 ALA A O 1
ATOM 610 N N . GLU A 1 79 ? -1.802 6.389 -14.720 1.00 95.81 79 GLU A N 1
ATOM 611 C CA . GLU A 1 79 ? -2.592 7.503 -14.188 1.00 95.81 79 GLU A CA 1
ATOM 612 C C . GLU A 1 79 ? -3.498 7.070 -13.020 1.00 95.81 79 GLU A C 1
ATOM 614 O O . GLU A 1 79 ? -3.872 7.905 -12.188 1.00 95.81 79 GLU A O 1
ATOM 619 N N . ASP A 1 80 ? -3.833 5.779 -12.889 1.00 96.88 80 ASP A N 1
ATOM 620 C CA . ASP A 1 80 ? -4.655 5.283 -11.779 1.00 96.88 80 ASP A CA 1
ATOM 621 C C . ASP A 1 80 ? -3.830 5.049 -10.507 1.00 96.88 80 ASP A C 1
ATOM 623 O O . ASP A 1 80 ? -3.527 3.937 -10.077 1.00 96.88 80 ASP A O 1
ATOM 627 N N . HIS A 1 81 ? -3.517 6.145 -9.834 1.00 95.88 81 HIS A N 1
ATOM 628 C CA . HIS A 1 81 ? -2.786 6.14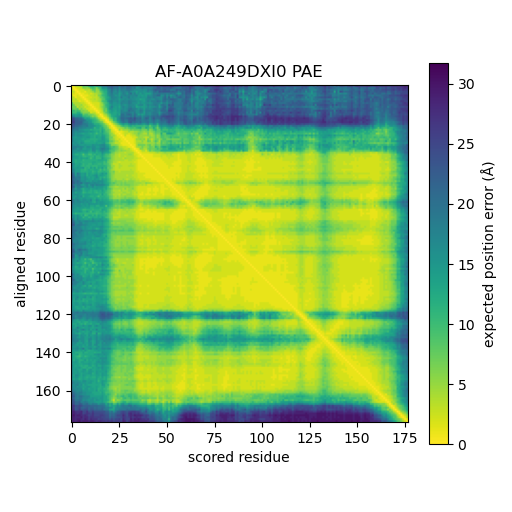6 -8.570 1.00 95.88 81 HIS A CA 1
ATOM 629 C C . HIS A 1 81 ? -3.651 5.788 -7.344 1.00 95.88 81 HIS A C 1
ATOM 631 O O . HIS A 1 81 ? -3.192 5.888 -6.202 1.00 95.88 81 HIS A O 1
ATOM 637 N N . ILE A 1 82 ? -4.921 5.411 -7.535 1.00 96.75 82 ILE A N 1
ATOM 638 C CA . ILE A 1 82 ? -5.813 5.007 -6.441 1.00 96.75 82 ILE A CA 1
ATOM 639 C C . ILE A 1 82 ? -5.931 3.489 -6.410 1.00 96.75 82 ILE A C 1
ATOM 641 O O . ILE A 1 82 ? -5.670 2.887 -5.362 1.00 96.75 82 ILE A O 1
ATOM 645 N N . HIS A 1 83 ? -6.319 2.882 -7.528 1.00 97.25 83 HIS A N 1
ATOM 646 C CA . HIS A 1 83 ? -6.561 1.447 -7.625 1.00 97.25 83 HIS A CA 1
ATOM 647 C C . HIS A 1 83 ? -5.467 0.704 -8.383 1.00 97.25 83 HIS A C 1
ATOM 649 O O . HIS A 1 83 ? -5.476 -0.521 -8.327 1.00 97.25 83 HIS A O 1
ATOM 655 N N . PHE A 1 84 ? -4.505 1.406 -8.992 1.00 97.25 84 PHE A N 1
ATOM 656 C CA . PHE A 1 84 ? -3.374 0.812 -9.704 1.00 97.25 84 PHE A CA 1
ATOM 657 C C . PHE A 1 84 ? -3.800 -0.110 -10.853 1.00 97.25 84 PHE A C 1
ATOM 659 O O . PHE A 1 84 ? -3.160 -1.132 -11.105 1.00 97.25 84 PHE A O 1
ATOM 666 N N . SER A 1 85 ? -4.904 0.216 -11.531 1.00 97.12 85 SER A N 1
ATOM 667 C CA . SER A 1 85 ? -5.430 -0.604 -12.628 1.00 97.12 85 SER A CA 1
ATOM 668 C C . SER A 1 85 ? -4.518 -0.661 -13.858 1.00 97.12 85 SER A C 1
ATOM 670 O O . SER A 1 85 ? -4.608 -1.622 -14.614 1.00 97.12 85 SER A O 1
ATOM 672 N N . ASP A 1 86 ? -3.617 0.309 -14.025 1.00 96.44 86 ASP A N 1
ATOM 673 C CA . ASP A 1 86 ? -2.653 0.437 -15.126 1.00 96.44 86 ASP A CA 1
ATOM 674 C C . ASP A 1 86 ? -1.186 0.234 -14.688 1.00 96.44 86 ASP A C 1
ATOM 676 O O . ASP A 1 86 ? -0.240 0.549 -15.414 1.00 96.44 86 ASP A O 1
ATOM 680 N N . TYR A 1 87 ? -0.976 -0.333 -13.497 1.00 95.19 87 TYR A N 1
ATOM 681 C CA . TYR A 1 87 ? 0.342 -0.668 -12.951 1.00 95.19 87 TYR A CA 1
ATOM 682 C C . TYR A 1 87 ? 0.731 -2.105 -13.328 1.00 95.19 87 TYR A C 1
ATOM 684 O O . TYR A 1 87 ? 0.954 -2.966 -12.468 1.00 95.19 87 TYR A O 1
ATOM 692 N N . ASP A 1 88 ? 0.795 -2.376 -14.630 1.00 90.00 88 ASP A N 1
ATOM 693 C CA . ASP A 1 88 ? 1.122 -3.702 -15.153 1.00 90.00 88 ASP A CA 1
ATOM 694 C C . ASP A 1 88 ? 2.468 -4.209 -14.614 1.00 90.00 88 ASP A C 1
ATOM 696 O O . ASP A 1 88 ? 3.441 -3.461 -14.491 1.00 90.00 88 ASP A O 1
ATOM 700 N N . ASN A 1 89 ? 2.532 -5.505 -14.290 1.00 90.50 89 ASN A N 1
ATOM 701 C CA . ASN A 1 89 ? 3.701 -6.171 -13.697 1.00 90.50 89 ASN A CA 1
ATOM 702 C C . ASN A 1 89 ? 4.188 -5.578 -12.358 1.00 90.50 89 ASN A C 1
ATOM 704 O O . ASN A 1 89 ? 5.302 -5.884 -11.925 1.00 90.50 89 ASN A O 1
ATOM 708 N N . CYS A 1 90 ? 3.371 -4.772 -11.675 1.00 93.62 90 CYS A N 1
ATOM 709 C CA . CYS A 1 90 ? 3.693 -4.247 -10.352 1.00 93.62 90 CYS A CA 1
ATOM 710 C C . CYS A 1 90 ? 2.975 -5.016 -9.239 1.00 93.62 90 CYS A C 1
ATOM 712 O O . CYS A 1 90 ? 1.837 -5.474 -9.377 1.00 93.62 90 CYS A O 1
ATOM 714 N N . TRP A 1 91 ? 3.634 -5.107 -8.089 1.00 97.31 91 TRP A N 1
ATOM 715 C CA . TRP A 1 91 ? 3.132 -5.787 -6.899 1.00 97.31 91 TRP A CA 1
ATOM 716 C C . TRP A 1 91 ? 3.197 -4.861 -5.694 1.00 97.31 91 TRP A C 1
ATOM 718 O O . TRP A 1 91 ? 4.107 -4.047 -5.574 1.00 97.31 91 TRP A O 1
ATOM 728 N N . VAL A 1 92 ? 2.255 -5.004 -4.770 1.00 97.00 92 VAL A N 1
ATOM 729 C CA . VAL A 1 92 ? 2.316 -4.350 -3.465 1.00 97.00 92 VAL A CA 1
ATOM 730 C C . VAL A 1 92 ? 2.777 -5.350 -2.417 1.00 97.00 92 VAL A C 1
ATOM 732 O O . VAL A 1 92 ? 2.240 -6.453 -2.308 1.00 97.00 92 VAL A O 1
ATOM 735 N N . VAL A 1 93 ? 3.748 -4.921 -1.618 1.00 94.19 93 VAL A N 1
ATOM 736 C CA . VAL A 1 93 ? 4.176 -5.563 -0.379 1.00 94.19 93 VAL A CA 1
ATOM 737 C C . VAL A 1 93 ? 3.866 -4.597 0.765 1.00 94.19 93 VAL A C 1
ATOM 739 O O . VAL A 1 93 ? 4.461 -3.528 0.880 1.00 94.19 93 VAL A O 1
ATOM 742 N N . ASP A 1 94 ? 2.924 -4.972 1.626 1.00 94.88 94 ASP A N 1
ATOM 743 C CA . ASP A 1 94 ? 2.587 -4.256 2.859 1.00 94.88 94 ASP A CA 1
ATOM 744 C C . ASP A 1 94 ? 2.819 -5.199 4.049 1.00 94.88 94 ASP A C 1
ATOM 746 O O . ASP A 1 94 ? 1.929 -5.974 4.423 1.00 94.88 94 ASP A O 1
ATOM 750 N N . PRO A 1 95 ? 4.022 -5.177 4.652 1.00 87.69 95 PRO A N 1
ATOM 751 C CA . PRO A 1 95 ? 4.336 -6.049 5.778 1.00 87.69 95 PRO A CA 1
ATOM 752 C C . PRO A 1 95 ? 3.548 -5.695 7.043 1.00 87.69 95 PRO A C 1
ATOM 754 O O . PRO A 1 95 ? 3.279 -6.580 7.854 1.00 87.69 95 PRO A O 1
ATOM 757 N N . TRP A 1 96 ? 3.147 -4.428 7.206 1.00 90.94 96 TRP A N 1
ATOM 758 C CA . TRP A 1 96 ? 2.375 -3.977 8.365 1.00 90.94 96 TRP A CA 1
ATOM 759 C C . TRP A 1 96 ? 0.979 -4.601 8.360 1.00 90.94 96 TRP A C 1
ATOM 761 O O . TRP A 1 96 ? 0.526 -5.139 9.375 1.00 90.94 96 TRP A O 1
ATOM 771 N N . ALA A 1 97 ? 0.319 -4.602 7.201 1.00 90.38 97 ALA A N 1
ATOM 772 C CA . ALA A 1 97 ? -0.956 -5.281 7.025 1.00 90.38 97 ALA A CA 1
ATOM 773 C C . ALA A 1 97 ? -0.794 -6.790 6.793 1.00 90.38 97 ALA A C 1
ATOM 775 O O . ALA A 1 97 ? -1.756 -7.532 6.982 1.00 90.38 97 ALA A O 1
ATOM 776 N N . GLY A 1 98 ? 0.388 -7.275 6.406 1.00 89.81 98 GLY A N 1
ATOM 777 C CA . GLY A 1 98 ? 0.607 -8.662 5.994 1.00 89.81 98 GLY A CA 1
ATOM 778 C C . GLY A 1 98 ? -0.113 -8.974 4.679 1.00 89.81 98 GLY A C 1
ATOM 779 O O . GLY A 1 98 ? -0.911 -9.919 4.615 1.00 89.81 98 GLY A O 1
ATOM 780 N N . ILE A 1 99 ? 0.108 -8.127 3.672 1.00 93.75 99 ILE A N 1
ATOM 781 C CA . ILE A 1 99 ? -0.464 -8.220 2.325 1.00 93.75 99 ILE A CA 1
ATOM 782 C C . ILE A 1 99 ? 0.677 -8.294 1.307 1.00 93.75 99 ILE A C 1
ATOM 784 O O . ILE A 1 99 ? 1.609 -7.495 1.345 1.00 93.75 99 ILE A O 1
ATOM 788 N N . VAL A 1 100 ? 0.563 -9.246 0.382 1.00 95.12 100 VAL A N 1
ATOM 789 C CA . VAL A 1 100 ? 1.358 -9.322 -0.846 1.00 95.12 100 VAL A CA 1
ATOM 790 C C . VAL A 1 100 ? 0.396 -9.658 -1.980 1.00 95.12 100 VAL A C 1
ATOM 792 O O . VAL A 1 100 ? -0.308 -10.668 -1.902 1.00 95.12 100 VAL A O 1
ATOM 795 N N . CYS A 1 101 ? 0.307 -8.801 -2.991 1.00 95.44 101 CYS A N 1
ATOM 796 C CA . CYS A 1 101 ? -0.597 -8.990 -4.127 1.00 95.44 101 CYS A CA 1
ATOM 797 C C . CYS A 1 101 ? -0.162 -8.161 -5.338 1.00 95.44 101 CYS A C 1
ATOM 799 O O . CYS A 1 101 ? 0.669 -7.265 -5.212 1.00 95.44 101 CYS A O 1
ATOM 801 N N . GLU A 1 102 ? -0.764 -8.421 -6.496 1.00 96.31 102 GLU A N 1
ATOM 802 C CA . GLU A 1 102 ? -0.708 -7.495 -7.632 1.00 96.31 102 GLU A CA 1
ATOM 803 C C . GLU A 1 102 ? -1.199 -6.105 -7.206 1.00 96.31 102 GLU A C 1
ATOM 805 O O . GLU A 1 102 ? -2.105 -5.987 -6.369 1.00 96.31 102 GLU A O 1
ATOM 810 N N . ALA A 1 103 ? -0.611 -5.053 -7.778 1.00 97.06 103 ALA A N 1
ATOM 811 C CA . ALA A 1 103 ? -0.920 -3.678 -7.394 1.00 97.06 103 ALA A CA 1
ATOM 812 C C . ALA A 1 103 ? -2.417 -3.357 -7.544 1.00 97.06 103 ALA A C 1
ATOM 814 O O . ALA A 1 103 ? -3.023 -2.817 -6.614 1.00 97.06 103 ALA A O 1
ATOM 815 N N . SER A 1 104 ? -3.033 -3.809 -8.639 1.00 97.69 104 SER A N 1
ATOM 816 C CA . SER A 1 104 ? -4.460 -3.628 -8.944 1.00 97.69 104 SER A CA 1
ATOM 817 C C . SER A 1 104 ? -5.413 -4.232 -7.900 1.00 97.69 104 SER A C 1
ATOM 819 O O . SER A 1 104 ? -6.560 -3.808 -7.755 1.00 97.69 104 SER A O 1
ATOM 821 N N . GLN A 1 105 ? -4.953 -5.219 -7.124 1.00 97.94 105 GLN A N 1
ATOM 822 C CA . GLN A 1 105 ? -5.759 -5.882 -6.095 1.00 97.94 105 GLN A CA 1
ATOM 823 C C . GLN A 1 105 ? -5.645 -5.210 -4.723 1.00 97.94 105 GLN A C 1
ATOM 825 O O . GLN A 1 105 ? -6.410 -5.538 -3.811 1.00 97.94 105 GLN A O 1
ATOM 830 N N . TYR A 1 106 ? -4.691 -4.295 -4.541 1.00 97.94 106 TYR A N 1
ATOM 831 C CA . TYR A 1 106 ? -4.263 -3.859 -3.216 1.00 97.94 106 TYR A CA 1
ATOM 832 C C . TYR A 1 106 ? -5.382 -3.221 -2.390 1.00 97.94 106 TYR A C 1
ATOM 834 O O . TYR A 1 106 ? -5.584 -3.601 -1.238 1.00 97.94 106 TYR A O 1
ATOM 842 N N . THR A 1 107 ? -6.151 -2.301 -2.976 1.00 97.88 107 THR A N 1
ATOM 843 C CA . THR A 1 107 ? -7.233 -1.601 -2.259 1.00 97.88 107 THR A CA 1
ATOM 844 C C . THR A 1 107 ? -8.283 -2.570 -1.711 1.00 97.88 107 THR A C 1
ATOM 846 O O . THR A 1 107 ? -8.639 -2.488 -0.535 1.00 97.88 107 THR A O 1
ATOM 849 N N . LYS A 1 108 ? -8.688 -3.557 -2.518 1.00 98.12 108 LYS A N 1
ATOM 850 C CA . LYS A 1 108 ? -9.611 -4.622 -2.108 1.00 98.12 108 LYS A CA 1
ATOM 851 C C . LYS A 1 108 ? -9.026 -5.489 -0.989 1.00 98.12 108 LYS A C 1
ATOM 853 O O . LYS A 1 108 ? -9.682 -5.716 0.024 1.00 98.12 108 LYS A O 1
ATOM 858 N N . ARG A 1 109 ? -7.776 -5.947 -1.133 1.00 97.88 109 ARG A N 1
ATOM 859 C CA . ARG A 1 109 ? -7.105 -6.775 -0.110 1.00 97.88 109 ARG A CA 1
ATOM 860 C C . ARG A 1 109 ? -6.932 -6.028 1.211 1.00 97.88 109 ARG A C 1
ATOM 862 O O . ARG A 1 109 ? -7.027 -6.635 2.278 1.00 97.88 109 ARG A O 1
ATOM 869 N N . PHE A 1 110 ? -6.674 -4.724 1.148 1.00 97.31 110 PHE A N 1
ATOM 870 C CA . PHE A 1 110 ? -6.549 -3.875 2.325 1.00 97.31 110 PHE A CA 1
ATOM 871 C C . PHE A 1 110 ? -7.880 -3.766 3.076 1.00 97.31 110 PHE A C 1
ATOM 873 O O . PHE A 1 110 ? -7.917 -3.993 4.286 1.00 97.31 110 PHE A O 1
ATOM 880 N N . GLU A 1 111 ? -8.979 -3.502 2.366 1.00 97.56 111 GLU A N 1
ATOM 881 C CA . GLU A 1 111 ? -10.328 -3.484 2.941 1.00 97.56 111 GLU A CA 1
ATOM 882 C C . GLU A 1 111 ? -10.693 -4.816 3.605 1.00 97.56 111 GLU A C 1
ATOM 884 O O . GLU A 1 111 ? -11.068 -4.840 4.781 1.00 97.56 111 GLU A O 1
ATOM 889 N N . GLU A 1 112 ? -10.500 -5.934 2.901 1.00 97.06 112 GLU A N 1
ATOM 890 C CA . GLU A 1 112 ? -10.720 -7.279 3.443 1.00 97.06 112 GLU A CA 1
ATOM 891 C C . GLU A 1 112 ? -9.920 -7.500 4.735 1.00 97.06 112 GLU A C 1
ATOM 893 O O . GLU A 1 112 ? -10.452 -8.002 5.731 1.00 97.06 112 GLU A O 1
ATOM 898 N N . LYS A 1 113 ? -8.649 -7.076 4.762 1.00 95.19 113 LYS A N 1
ATOM 899 C CA . LYS A 1 113 ? -7.789 -7.218 5.940 1.00 95.19 113 LYS A CA 1
ATOM 900 C C . LYS A 1 113 ? -8.265 -6.375 7.119 1.00 95.19 113 LYS A C 1
ATOM 902 O O . LYS A 1 113 ? -8.262 -6.862 8.251 1.00 95.19 113 LYS A O 1
ATOM 907 N N . MET A 1 114 ? -8.667 -5.130 6.881 1.00 95.62 114 MET A N 1
ATOM 908 C CA . MET A 1 114 ? -9.164 -4.242 7.932 1.00 95.62 114 MET A CA 1
ATOM 909 C C . MET A 1 114 ? -10.478 -4.758 8.529 1.00 95.62 114 MET A C 1
ATOM 911 O O . MET A 1 114 ? -10.623 -4.789 9.755 1.00 95.62 114 MET A O 1
ATOM 915 N N . ASN A 1 115 ? -11.397 -5.245 7.694 1.00 94.75 115 ASN A N 1
ATOM 916 C CA . ASN A 1 115 ? -12.627 -5.892 8.154 1.00 94.75 115 ASN A CA 1
ATOM 917 C C . ASN A 1 115 ? -12.312 -7.130 9.001 1.00 94.75 115 ASN A C 1
ATOM 919 O O . ASN A 1 115 ? -12.741 -7.212 10.155 1.00 94.75 115 ASN A O 1
ATOM 923 N N . GLN A 1 116 ? -11.429 -8.007 8.512 1.00 93.88 116 GLN A N 1
ATOM 924 C CA . GLN A 1 116 ? -10.964 -9.174 9.263 1.00 93.88 116 GLN A CA 1
ATOM 925 C C . GLN A 1 116 ? -10.371 -8.782 10.629 1.00 93.88 116 GLN A C 1
ATOM 927 O O . GLN A 1 116 ? -10.650 -9.407 11.652 1.00 93.88 116 GLN A O 1
ATOM 932 N N . TRP A 1 117 ? -9.528 -7.749 10.684 1.00 93.44 117 TRP A N 1
ATOM 933 C CA . TRP A 1 117 ? -8.918 -7.282 11.931 1.00 93.44 117 TRP A CA 1
ATOM 934 C C . TRP A 1 117 ? -9.932 -6.723 12.927 1.00 93.44 117 TRP A C 1
ATOM 936 O O . TRP A 1 117 ? -9.749 -6.920 14.131 1.00 93.44 117 TRP A O 1
ATOM 946 N N . SER A 1 118 ? -10.978 -6.059 12.437 1.00 91.69 118 SER A N 1
ATOM 947 C CA . SER A 1 118 ? -12.047 -5.519 13.273 1.00 91.69 118 SER A CA 1
ATOM 948 C C . SER A 1 118 ? -12.980 -6.603 13.824 1.00 91.69 118 SER A C 1
ATOM 950 O O . SER A 1 118 ? -13.467 -6.469 14.946 1.00 91.69 118 SER A O 1
ATOM 952 N N . GLU A 1 119 ? -13.239 -7.662 13.057 1.00 88.62 119 GLU A N 1
ATOM 953 C CA . GLU A 1 119 ? -14.149 -8.757 13.430 1.00 88.62 119 GLU A CA 1
ATOM 954 C C . GLU A 1 119 ? -13.484 -9.824 14.310 1.00 88.62 119 GLU A C 1
ATOM 956 O O . GLU A 1 119 ? -14.145 -10.531 15.073 1.00 88.62 119 GLU A O 1
ATOM 961 N N . ASN A 1 120 ? -12.159 -9.940 14.243 1.00 83.31 120 ASN A N 1
ATOM 962 C CA . ASN A 1 120 ? -11.415 -10.913 15.029 1.00 83.31 120 ASN A CA 1
ATOM 963 C C . ASN A 1 120 ? -11.563 -10.682 16.545 1.00 83.31 120 ASN A C 1
ATOM 965 O O . ASN A 1 120 ? -11.419 -9.567 17.046 1.00 83.31 120 ASN A O 1
ATOM 969 N N . LYS A 1 121 ? -11.667 -11.783 17.308 1.00 68.69 121 LYS A N 1
ATOM 970 C CA . LYS A 1 121 ? -11.756 -11.795 18.790 1.00 68.69 121 LYS A CA 1
ATOM 971 C C . LYS A 1 121 ? -10.591 -11.104 19.518 1.00 68.69 121 LYS A C 1
ATOM 973 O O . LYS A 1 121 ? -10.653 -10.895 20.723 1.00 68.69 121 LYS A O 1
ATOM 978 N N . LYS A 1 122 ? -9.504 -10.788 18.804 1.00 72.50 122 LYS A N 1
ATOM 979 C CA . LYS A 1 122 ? -8.327 -10.088 19.339 1.00 72.50 122 LYS A CA 1
ATOM 980 C C . LYS A 1 122 ? -8.468 -8.557 19.326 1.00 72.50 122 LYS A C 1
ATOM 982 O O . LYS A 1 122 ? -7.561 -7.901 19.821 1.00 72.50 122 LYS A O 1
ATOM 987 N N . HIS A 1 123 ? -9.552 -8.007 18.762 1.00 72.31 123 HIS A N 1
ATOM 988 C CA . HIS A 1 123 ? -9.877 -6.572 18.739 1.00 72.31 123 HIS A CA 1
ATOM 989 C C . HIS A 1 123 ? -8.671 -5.675 18.417 1.00 72.31 123 HIS A C 1
ATOM 991 O O . HIS A 1 123 ? -8.269 -4.832 19.221 1.00 72.31 123 HIS A O 1
ATOM 997 N N . LYS A 1 124 ? -8.059 -5.876 17.241 1.00 85.44 124 LYS A N 1
ATOM 998 C CA . LYS A 1 124 ? -6.958 -5.011 16.802 1.00 85.44 124 LYS A CA 1
ATOM 999 C C . LYS A 1 124 ? -7.461 -3.571 16.674 1.00 85.44 124 LYS A C 1
ATOM 1001 O O . LYS A 1 124 ? -8.565 -3.346 16.191 1.00 85.44 124 LYS A O 1
ATOM 1006 N N . MET A 1 125 ? -6.630 -2.616 17.076 1.00 87.69 125 MET A N 1
ATOM 1007 C CA . MET A 1 125 ? -6.908 -1.184 16.989 1.00 87.69 125 MET A CA 1
ATOM 1008 C C . MET A 1 125 ? -5.740 -0.481 16.303 1.00 87.69 125 MET A C 1
ATOM 1010 O O . MET A 1 125 ? -4.590 -0.901 16.444 1.00 87.69 125 MET A O 1
ATOM 1014 N N . ILE A 1 126 ? -6.040 0.591 15.581 1.00 85.44 126 ILE A N 1
ATOM 1015 C CA . ILE A 1 126 ? -5.064 1.427 14.880 1.00 85.44 126 ILE A CA 1
ATOM 1016 C C . ILE A 1 126 ? -4.946 2.743 15.639 1.00 85.44 126 ILE A C 1
ATOM 1018 O O . ILE A 1 126 ? -5.956 3.295 16.074 1.00 85.44 126 ILE A O 1
ATOM 1022 N N . ILE A 1 127 ? -3.726 3.249 15.814 1.00 84.62 127 ILE A N 1
ATOM 1023 C CA . ILE A 1 127 ? -3.522 4.610 16.312 1.00 84.62 127 ILE A CA 1
ATOM 1024 C C . ILE A 1 127 ? -3.544 5.549 15.109 1.00 84.62 127 ILE A C 1
ATOM 1026 O O . ILE A 1 127 ? -2.674 5.475 14.248 1.00 84.62 127 ILE A O 1
ATOM 1030 N N . THR A 1 128 ? -4.525 6.442 15.065 1.00 80.81 128 THR A N 1
ATOM 1031 C CA . THR A 1 128 ? -4.606 7.537 14.092 1.00 80.81 128 THR A CA 1
ATOM 1032 C C . THR A 1 128 ? -4.312 8.867 14.780 1.00 80.81 128 THR A C 1
ATOM 1034 O O . THR A 1 128 ? -4.530 9.002 15.985 1.00 80.81 128 THR A O 1
ATOM 1037 N N . VAL A 1 129 ? -3.855 9.869 14.027 1.00 79.50 129 VAL A N 1
ATOM 1038 C CA . VAL A 1 129 ? -3.699 11.242 14.535 1.00 79.50 129 VAL A CA 1
ATOM 1039 C C . VAL A 1 129 ? -4.901 12.076 14.112 1.00 79.50 129 VAL A C 1
ATOM 1041 O O . VAL A 1 129 ? -5.158 12.238 12.920 1.00 79.50 129 VAL A O 1
ATOM 1044 N N . GLU A 1 130 ? -5.617 12.624 15.086 1.00 78.62 130 GLU A N 1
ATOM 1045 C CA . GLU A 1 130 ? -6.663 13.625 14.877 1.00 78.62 130 GLU A CA 1
ATOM 1046 C C . GLU A 1 130 ? -6.196 14.996 15.373 1.00 78.62 130 GLU A C 1
ATOM 1048 O O . GLU A 1 130 ? -5.215 15.102 16.105 1.00 78.62 130 GLU A O 1
ATOM 1053 N N . TRP A 1 131 ? -6.895 16.052 14.961 1.00 77.94 131 TRP A N 1
ATOM 1054 C CA . TRP A 1 131 ? -6.564 17.430 15.319 1.00 77.94 131 TRP A CA 1
ATOM 1055 C C . TRP A 1 131 ? -7.708 18.046 16.116 1.00 77.94 131 TRP A C 1
ATOM 1057 O O . TRP A 1 131 ? -8.877 17.916 15.748 1.00 77.94 131 TRP A O 1
ATOM 1067 N N . THR A 1 132 ? -7.384 18.717 17.218 1.00 80.44 132 THR A N 1
ATOM 1068 C CA . THR A 1 132 ? -8.366 19.496 17.979 1.00 80.44 132 THR A CA 1
ATOM 1069 C C . THR A 1 132 ? -8.790 20.749 17.205 1.00 80.44 132 THR A C 1
ATOM 1071 O O . THR A 1 132 ? -8.121 21.188 16.270 1.00 80.44 132 THR A O 1
ATOM 1074 N N . LYS A 1 133 ? -9.865 21.410 17.658 1.00 83.94 133 LYS A N 1
ATOM 1075 C CA . LYS A 1 133 ? -10.257 22.742 17.152 1.00 83.94 133 LYS A CA 1
ATOM 1076 C C . LYS A 1 133 ? -9.164 23.807 17.337 1.00 83.94 133 LYS A C 1
ATOM 1078 O O . LYS A 1 133 ? -9.146 24.784 16.603 1.00 83.94 133 LYS A O 1
ATOM 1083 N N . SER A 1 134 ? -8.261 23.612 18.300 1.00 87.00 134 SER A N 1
ATOM 1084 C CA . SER A 1 134 ? -7.088 24.462 18.544 1.00 87.00 134 SER A CA 1
ATOM 1085 C C . SER A 1 134 ? -5.842 24.026 17.759 1.00 87.00 134 SER A C 1
ATOM 1087 O O . SER A 1 134 ? -4.739 24.469 18.073 1.00 87.00 134 SER A O 1
ATOM 1089 N N . ASN A 1 135 ? -6.005 23.160 16.752 1.00 81.50 135 ASN A N 1
ATOM 1090 C CA . ASN A 1 135 ? -4.941 22.653 15.886 1.00 81.50 135 ASN A CA 1
ATOM 1091 C C . ASN A 1 135 ? -3.810 21.928 16.640 1.00 81.50 135 ASN A C 1
ATOM 1093 O O . ASN A 1 135 ? -2.644 22.020 16.266 1.00 81.50 135 ASN A O 1
ATOM 1097 N N . GLN A 1 136 ? -4.155 21.200 17.704 1.00 78.81 136 GLN A N 1
ATOM 1098 C CA . GLN A 1 136 ? -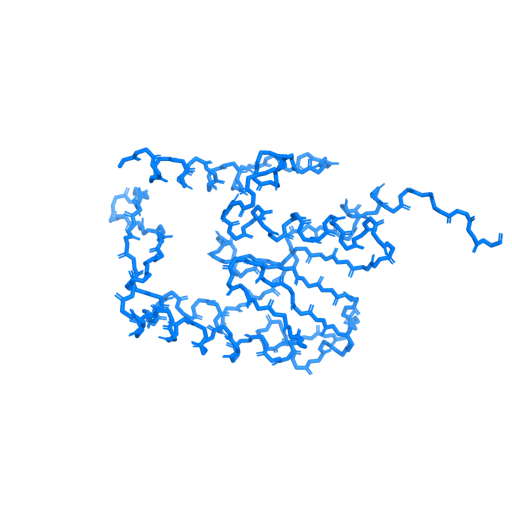3.224 20.332 18.427 1.00 78.81 136 GLN A CA 1
ATOM 1099 C C . GLN A 1 136 ? -3.444 18.873 18.001 1.00 78.81 136 GLN A C 1
ATOM 1101 O O . GLN A 1 136 ? -4.595 18.419 18.022 1.00 78.81 136 GLN A O 1
ATOM 1106 N N . PRO A 1 137 ? -2.393 18.130 17.605 1.00 80.12 137 PRO A N 1
ATOM 1107 C CA . PRO A 1 137 ? -2.535 16.733 17.233 1.00 80.12 137 PRO A CA 1
ATOM 1108 C C . PRO A 1 137 ? -2.720 15.873 18.483 1.00 80.12 137 PRO A C 1
ATOM 1110 O O . PRO A 1 137 ? -2.094 16.100 19.518 1.00 80.12 137 PRO A O 1
ATOM 1113 N N . TYR A 1 138 ? -3.554 14.846 18.389 1.00 79.31 138 TYR A N 1
ATOM 1114 C CA . TYR A 1 138 ? -3.675 13.835 19.429 1.00 79.31 138 TYR A CA 1
ATOM 1115 C C . TYR A 1 138 ? -3.871 12.447 18.823 1.00 79.31 138 TYR A C 1
ATOM 1117 O O . TYR A 1 138 ? -4.520 12.268 17.790 1.00 79.31 138 TYR A O 1
ATOM 1125 N N . ALA A 1 139 ? -3.283 11.451 19.479 1.00 83.19 139 ALA A N 1
ATOM 1126 C CA . ALA A 1 139 ? -3.417 10.057 19.090 1.00 83.19 139 ALA A CA 1
ATOM 1127 C C . ALA A 1 139 ? -4.766 9.498 19.558 1.00 83.19 139 ALA A C 1
ATOM 1129 O O . ALA A 1 139 ? -5.148 9.644 20.722 1.00 83.19 139 ALA A O 1
ATOM 1130 N N . LYS A 1 140 ? -5.457 8.806 18.657 1.00 85.06 140 LYS A N 1
ATOM 1131 C CA . LYS A 1 140 ? -6.752 8.177 18.898 1.00 85.06 140 LYS A CA 1
ATOM 1132 C C . LYS A 1 140 ? -6.712 6.719 18.475 1.00 85.06 140 LYS A C 1
ATOM 1134 O O . LYS A 1 140 ? -6.239 6.393 17.392 1.00 85.06 140 LYS A O 1
ATOM 1139 N N . TRP A 1 141 ? -7.245 5.852 19.329 1.00 88.19 141 TRP A N 1
ATOM 1140 C CA . TRP A 1 141 ? -7.489 4.462 18.972 1.00 88.19 141 TRP A CA 1
ATOM 1141 C C . TRP A 1 141 ? -8.739 4.364 18.104 1.00 88.19 141 TRP A C 1
ATOM 1143 O O . TRP A 1 141 ? -9.843 4.694 18.538 1.00 88.19 141 TRP A O 1
ATOM 1153 N N . THR A 1 142 ? -8.557 3.870 16.890 1.00 89.12 142 THR A N 1
ATOM 1154 C CA . THR A 1 142 ? -9.580 3.768 15.856 1.00 89.12 142 THR A CA 1
ATOM 1155 C C . THR A 1 142 ? -9.730 2.308 15.439 1.00 89.12 142 THR A C 1
ATOM 1157 O O . THR A 1 142 ? -8.750 1.563 15.355 1.00 89.12 142 THR A O 1
ATOM 1160 N N . LYS A 1 143 ? -10.975 1.868 15.217 1.00 91.94 143 LYS A N 1
ATOM 1161 C CA . LYS A 1 143 ? -11.234 0.520 14.698 1.00 91.94 143 LYS A CA 1
ATOM 1162 C C . LYS A 1 143 ? -10.663 0.388 13.281 1.00 91.94 143 LYS A C 1
ATOM 1164 O O . LYS A 1 143 ? -10.807 1.333 12.508 1.00 91.94 143 LYS A O 1
ATOM 1169 N N . PRO A 1 144 ? -10.099 -0.770 12.903 1.00 92.62 144 PRO A N 1
ATOM 1170 C CA . PRO A 1 144 ? -9.527 -0.963 11.575 1.00 92.62 144 PRO A CA 1
ATOM 1171 C C . PRO A 1 144 ? -10.505 -0.722 10.420 1.00 92.62 144 PRO A C 1
ATOM 1173 O O . PRO A 1 144 ? -10.106 -0.187 9.398 1.00 92.62 144 PRO A O 1
ATOM 1176 N N . ASN A 1 145 ? -11.788 -1.050 10.587 1.00 92.81 145 ASN A N 1
ATOM 1177 C CA . ASN A 1 145 ? -12.823 -0.821 9.574 1.00 92.81 145 ASN A CA 1
ATOM 1178 C C . ASN A 1 145 ? -13.574 0.513 9.740 1.00 92.81 145 ASN A C 1
ATOM 1180 O O . ASN A 1 145 ? -14.660 0.694 9.192 1.00 92.81 145 ASN A O 1
ATOM 1184 N N . ASN A 1 146 ? -13.043 1.451 10.530 1.00 93.44 146 ASN A N 1
ATOM 1185 C CA . ASN A 1 146 ? -13.604 2.794 10.581 1.00 93.44 146 ASN A CA 1
ATOM 1186 C C . ASN A 1 146 ? -13.525 3.430 9.187 1.00 93.44 146 ASN A C 1
ATOM 1188 O O . ASN A 1 146 ? -12.441 3.504 8.613 1.00 93.44 146 ASN A O 1
ATOM 1192 N N . SER A 1 147 ? -14.655 3.922 8.677 1.00 92.31 147 SER A N 1
ATOM 1193 C CA . SER A 1 147 ? -14.747 4.443 7.311 1.00 92.31 147 SER A CA 1
ATOM 1194 C C . SER A 1 147 ? -13.770 5.582 7.031 1.00 92.31 147 SER A C 1
ATOM 1196 O O . SER A 1 147 ? -13.166 5.581 5.972 1.00 92.31 147 SER A O 1
ATOM 1198 N N . ASN A 1 148 ? -13.528 6.504 7.970 1.00 89.25 148 ASN A N 1
ATOM 1199 C CA . ASN A 1 148 ? -12.593 7.613 7.738 1.00 89.25 148 ASN A CA 1
ATOM 1200 C C . ASN A 1 148 ? -11.155 7.114 7.528 1.00 89.25 148 ASN A C 1
ATOM 1202 O O . ASN A 1 148 ? -10.454 7.590 6.637 1.00 89.25 148 ASN A O 1
ATOM 1206 N N . TRP A 1 149 ? -10.714 6.150 8.340 1.00 90.31 149 TRP A N 1
ATOM 1207 C CA . TRP A 1 149 ? -9.401 5.525 8.178 1.00 90.31 149 TRP A CA 1
ATOM 1208 C C . TRP A 1 149 ? -9.336 4.692 6.894 1.00 90.31 149 TRP A C 1
ATOM 1210 O O . TRP A 1 149 ? -8.430 4.874 6.082 1.00 90.31 149 TRP A O 1
ATOM 1220 N N . LEU A 1 150 ? -10.310 3.803 6.698 1.00 93.94 150 LEU A N 1
ATOM 1221 C CA . LEU A 1 150 ? -10.317 2.864 5.584 1.00 93.94 150 LEU A CA 1
ATOM 1222 C C . LEU A 1 150 ? -10.413 3.587 4.235 1.00 93.94 150 LEU A C 1
ATOM 1224 O O . LEU A 1 150 ? -9.621 3.308 3.336 1.00 93.94 150 LEU A O 1
ATOM 1228 N N . ASP A 1 151 ? -11.310 4.566 4.116 1.00 94.12 151 ASP A N 1
ATOM 1229 C CA . ASP A 1 151 ? -11.481 5.358 2.897 1.00 94.12 151 ASP A CA 1
ATOM 1230 C C . ASP A 1 151 ? -10.230 6.161 2.560 1.00 94.12 151 ASP A C 1
ATOM 1232 O O . ASP A 1 151 ? -9.932 6.341 1.380 1.00 94.12 151 ASP A O 1
ATOM 1236 N N . THR A 1 152 ? -9.466 6.601 3.566 1.00 91.69 152 THR A N 1
ATOM 1237 C CA . THR A 1 152 ? -8.196 7.287 3.310 1.00 91.69 152 THR A CA 1
ATOM 1238 C C . THR A 1 152 ? -7.265 6.391 2.497 1.00 91.69 152 THR A C 1
ATOM 1240 O O . THR A 1 152 ? -6.680 6.850 1.525 1.00 91.69 152 THR A O 1
ATOM 1243 N 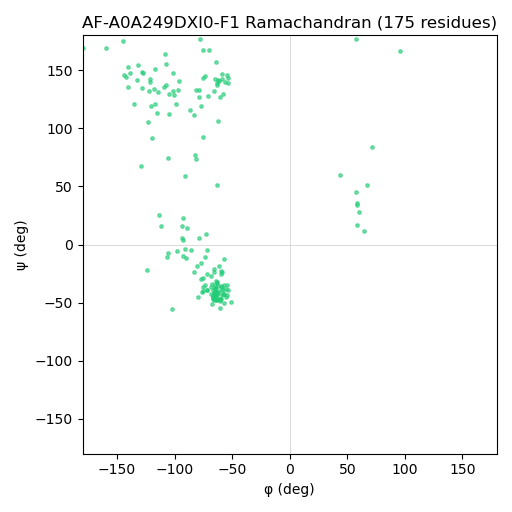N . VAL A 1 153 ? -7.174 5.099 2.821 1.00 93.50 153 VAL A N 1
ATOM 1244 C CA . VAL A 1 153 ? -6.316 4.155 2.087 1.00 93.50 153 VAL A CA 1
ATOM 1245 C C . VAL A 1 153 ? -6.960 3.688 0.784 1.00 93.50 153 VAL A C 1
ATOM 1247 O O . VAL A 1 153 ? -6.298 3.663 -0.254 1.00 93.50 153 VAL A O 1
ATOM 1250 N N . VAL A 1 154 ? -8.245 3.336 0.804 1.00 96.25 154 VAL A N 1
ATOM 1251 C CA . VAL A 1 154 ? -8.935 2.741 -0.352 1.00 96.25 154 VAL A CA 1
ATOM 1252 C C . VAL A 1 154 ? -9.169 3.763 -1.463 1.00 96.25 154 VAL A C 1
ATOM 1254 O O . VAL A 1 154 ? -8.982 3.434 -2.629 1.00 96.25 154 VAL A O 1
ATOM 1257 N N . LYS A 1 155 ? -9.519 5.004 -1.111 1.00 95.62 155 LYS A N 1
ATOM 1258 C CA . LYS A 1 155 ? -9.879 6.073 -2.060 1.00 95.62 155 LYS A CA 1
ATOM 1259 C C . LYS A 1 155 ? -8.792 7.138 -2.199 1.00 95.62 155 LYS A C 1
ATOM 1261 O O . LYS A 1 155 ? -8.876 7.993 -3.075 1.00 95.62 155 LYS A O 1
ATOM 1266 N N . GLY A 1 156 ? -7.787 7.125 -1.324 1.00 94.12 156 GLY A N 1
ATOM 1267 C CA . GLY A 1 156 ? -6.698 8.091 -1.360 1.00 94.12 156 GLY A CA 1
ATOM 1268 C C . GLY A 1 156 ? -5.726 7.840 -2.503 1.00 94.12 156 GLY A C 1
ATOM 1269 O O . GLY A 1 156 ? -5.410 6.694 -2.840 1.00 94.12 156 GLY A O 1
ATOM 1270 N N . ASN A 1 157 ? -5.215 8.945 -3.043 1.00 95.25 157 ASN A N 1
ATOM 1271 C CA . ASN A 1 157 ? -4.125 8.946 -4.005 1.00 95.25 157 ASN A CA 1
ATOM 1272 C C . ASN A 1 157 ? -2.843 8.377 -3.367 1.00 95.25 157 ASN A C 1
ATOM 1274 O O . ASN A 1 157 ? -2.524 8.711 -2.217 1.00 95.25 157 ASN A O 1
ATOM 1278 N N . LYS A 1 158 ? -2.120 7.532 -4.105 1.00 95.56 158 LYS A N 1
ATOM 1279 C CA . LYS A 1 158 ? -0.913 6.838 -3.653 1.00 95.56 158 LYS A CA 1
ATOM 1280 C C . LYS A 1 158 ? 0.252 7.222 -4.547 1.00 95.56 158 LYS A C 1
ATOM 1282 O O . LYS A 1 158 ? 0.243 6.962 -5.743 1.00 95.56 158 LYS A O 1
ATOM 1287 N N . VAL A 1 159 ? 1.277 7.817 -3.954 1.00 93.56 159 VAL A N 1
ATOM 1288 C CA . VAL A 1 159 ? 2.432 8.330 -4.699 1.00 93.56 159 VAL A CA 1
ATOM 1289 C C . VAL A 1 159 ? 3.739 7.880 -4.055 1.00 93.56 159 VAL A C 1
ATOM 1291 O O . VAL A 1 159 ? 3.764 7.667 -2.836 1.00 93.56 159 VAL A O 1
ATOM 1294 N N . PRO A 1 160 ? 4.837 7.782 -4.824 1.00 91.62 160 PRO A N 1
ATOM 1295 C CA . PRO A 1 160 ? 6.159 7.548 -4.259 1.00 91.62 160 PRO A CA 1
ATOM 1296 C C . PRO A 1 160 ? 6.494 8.581 -3.175 1.00 91.62 160 PRO A C 1
ATOM 1298 O O . PRO A 1 160 ? 6.202 9.773 -3.312 1.00 91.62 160 PRO A O 1
ATOM 1301 N N . ILE A 1 161 ? 7.102 8.134 -2.075 1.00 88.31 161 ILE A N 1
ATOM 1302 C CA . ILE A 1 161 ? 7.585 9.036 -1.017 1.00 88.31 161 ILE A CA 1
ATOM 1303 C C . ILE A 1 161 ? 8.863 9.747 -1.451 1.00 88.31 161 ILE A C 1
ATOM 1305 O O . ILE A 1 161 ? 9.024 10.937 -1.170 1.00 88.31 161 ILE A O 1
ATOM 1309 N N . TYR A 1 162 ? 9.743 9.016 -2.128 1.00 83.06 162 TYR A N 1
ATOM 1310 C CA . TYR A 1 162 ? 11.060 9.475 -2.542 1.00 83.06 162 TYR A CA 1
ATOM 1311 C C . TYR A 1 162 ? 11.174 9.493 -4.071 1.00 83.06 162 TYR A C 1
ATOM 1313 O O . TYR A 1 162 ? 10.510 8.697 -4.743 1.00 83.06 162 TYR A O 1
ATOM 1321 N N . PRO A 1 163 ? 12.009 10.381 -4.641 1.00 77.50 163 PRO A N 1
ATOM 1322 C CA . PRO A 1 163 ? 12.340 10.324 -6.061 1.00 77.50 163 PRO A CA 1
ATOM 1323 C C . PRO A 1 163 ? 13.090 9.026 -6.391 1.00 77.50 163 PRO A C 1
ATOM 1325 O O . PRO A 1 163 ? 13.752 8.452 -5.528 1.00 77.50 163 PRO A O 1
ATOM 1328 N N . GLU A 1 164 ? 13.058 8.596 -7.656 1.00 70.38 164 GLU A N 1
ATOM 1329 C CA . GLU A 1 164 ? 13.737 7.366 -8.101 1.00 70.38 164 GLU A CA 1
ATOM 1330 C C . GLU A 1 164 ? 15.236 7.346 -7.744 1.00 70.38 164 GLU A C 1
ATOM 1332 O O . GLU A 1 164 ? 15.783 6.299 -7.393 1.00 70.38 164 GLU A O 1
ATOM 1337 N N . SER A 1 165 ? 15.895 8.510 -7.770 1.00 70.94 165 SER A N 1
ATOM 1338 C CA . SER A 1 165 ? 17.310 8.648 -7.416 1.00 70.94 165 SER A CA 1
ATOM 1339 C C . SER A 1 165 ? 17.629 8.206 -5.985 1.00 70.94 165 SER A C 1
ATOM 1341 O O . SER A 1 165 ? 18.749 7.770 -5.736 1.00 70.94 165 SER A O 1
ATOM 1343 N N . TYR A 1 166 ? 16.665 8.245 -5.061 1.00 75.25 166 TYR A N 1
ATOM 1344 C CA . TYR A 1 166 ? 16.868 7.836 -3.667 1.00 75.25 166 TYR A CA 1
ATOM 1345 C C . TYR A 1 166 ? 17.307 6.373 -3.538 1.00 75.25 166 TYR A C 1
ATOM 1347 O O . TYR A 1 166 ? 18.199 6.052 -2.760 1.00 75.25 166 TYR A O 1
ATOM 1355 N N . TYR A 1 167 ? 16.738 5.490 -4.360 1.00 69.38 167 TYR A N 1
ATOM 1356 C CA . TYR A 1 167 ? 17.071 4.065 -4.366 1.00 69.38 167 TYR A CA 1
ATOM 1357 C C . TYR A 1 167 ? 18.153 3.717 -5.397 1.00 69.38 167 TYR A C 1
ATOM 1359 O O . TYR A 1 167 ? 18.442 2.545 -5.610 1.00 69.38 167 TYR A O 1
ATOM 1367 N N . SER A 1 168 ? 18.748 4.708 -6.071 1.00 63.59 168 SER A N 1
ATOM 1368 C CA . SER A 1 168 ? 19.809 4.466 -7.058 1.00 63.59 168 SER A CA 1
ATOM 1369 C C . SER A 1 168 ? 21.164 4.155 -6.413 1.00 63.59 168 SER A C 1
ATOM 1371 O O . SER A 1 168 ? 21.924 3.365 -6.963 1.00 63.59 168 SER A O 1
ATOM 1373 N N . GLU A 1 169 ? 21.446 4.686 -5.219 1.00 53.75 169 GLU A N 1
ATOM 1374 C CA . GLU A 1 169 ? 22.707 4.441 -4.500 1.00 53.75 169 GLU A CA 1
ATOM 1375 C C . GLU A 1 169 ? 22.772 3.045 -3.861 1.00 53.75 169 GLU A C 1
ATOM 1377 O O . GLU A 1 169 ? 23.846 2.452 -3.765 1.00 53.75 169 GLU A O 1
ATOM 1382 N N . SER A 1 170 ? 21.624 2.467 -3.487 1.00 51.66 170 SER A N 1
ATOM 1383 C CA . SER A 1 170 ? 21.540 1.076 -3.024 1.00 51.66 170 SER A CA 1
ATOM 1384 C C . SER A 1 170 ? 21.684 0.054 -4.157 1.00 51.66 170 SER A C 1
ATOM 1386 O O . SER A 1 170 ? 21.919 -1.117 -3.871 1.00 51.66 170 SER A O 1
ATOM 1388 N N . ARG A 1 171 ? 21.653 0.485 -5.433 1.00 52.50 171 ARG A N 1
ATOM 1389 C CA . ARG A 1 171 ? 21.977 -0.355 -6.606 1.00 52.50 171 ARG A CA 1
ATOM 1390 C C . ARG A 1 171 ? 23.481 -0.658 -6.738 1.00 52.50 171 ARG A C 1
ATOM 1392 O O . ARG A 1 171 ? 23.919 -1.149 -7.777 1.00 52.50 171 ARG A O 1
ATOM 1399 N N . ALA A 1 172 ? 24.306 -0.330 -5.740 1.00 39.00 172 ALA A N 1
ATOM 1400 C CA . ALA A 1 172 ? 25.753 -0.474 -5.824 1.00 39.00 172 ALA A CA 1
ATOM 1401 C C . ALA A 1 172 ? 26.213 -1.939 -6.010 1.00 39.00 172 ALA A C 1
ATOM 1403 O O . ALA A 1 172 ? 26.310 -2.705 -5.056 1.00 39.00 172 ALA A O 1
ATOM 1404 N N . LYS A 1 173 ? 26.645 -2.213 -7.251 1.00 37.88 173 LYS A N 1
ATOM 1405 C CA . LYS A 1 173 ? 27.666 -3.180 -7.700 1.00 37.88 173 LYS A CA 1
ATOM 1406 C C . LYS A 1 173 ? 27.314 -4.672 -7.612 1.00 37.88 173 LYS A C 1
ATOM 1408 O O . LYS A 1 173 ? 27.829 -5.382 -6.756 1.00 37.88 173 LYS A O 1
ATOM 1413 N N . SER A 1 174 ? 26.625 -5.182 -8.630 1.00 34.38 174 SER A N 1
ATOM 1414 C CA . SER A 1 174 ? 26.866 -6.549 -9.103 1.00 34.38 174 SER A CA 1
ATOM 1415 C C . SER A 1 174 ? 27.228 -6.491 -10.592 1.00 34.38 174 SER A C 1
ATOM 1417 O O . SER A 1 174 ? 26.450 -6.123 -11.469 1.00 34.38 174 SER A O 1
ATOM 1419 N N . THR A 1 175 ? 28.521 -6.684 -10.842 1.00 33.81 175 THR A N 1
ATOM 1420 C CA . THR A 1 175 ? 29.103 -6.937 -12.155 1.00 33.81 175 THR A CA 1
ATOM 1421 C C . THR A 1 175 ? 28.773 -8.376 -12.527 1.00 33.81 175 THR A C 1
ATOM 1423 O O . THR A 1 175 ? 29.519 -9.282 -12.168 1.00 33.81 175 THR A O 1
ATOM 1426 N N . TRP A 1 176 ? 27.663 -8.574 -13.228 1.00 29.72 176 TRP A N 1
ATOM 1427 C CA . TRP A 1 176 ? 27.444 -9.760 -14.054 1.00 29.72 176 TRP A CA 1
ATOM 1428 C C . TRP A 1 176 ? 27.016 -9.309 -15.455 1.00 29.72 176 TRP A C 1
ATOM 1430 O O . TRP A 1 176 ? 25.871 -9.464 -15.870 1.00 29.72 176 TRP A O 1
ATOM 1440 N N . LEU A 1 177 ? 27.974 -8.682 -16.146 1.00 35.00 177 LEU A N 1
ATOM 1441 C CA . LEU A 1 177 ? 28.197 -8.892 -17.577 1.00 35.00 177 LEU A CA 1
ATOM 1442 C C . LEU A 1 177 ? 29.386 -9.844 -17.708 1.00 35.00 177 LEU A C 1
ATOM 1444 O O . LEU A 1 177 ? 30.361 -9.632 -16.949 1.00 35.00 177 LEU A O 1
#

Mean predicted aligned error: 8.77 Å